Protein AF-A0A6C0IJS5-F1 (afdb_monomer)

Sequence (212 aa):
MEYEFNNTIDNEMFIYDIENECILPKEEIYKTNNNQETKDEARESLIQPKSILYKVKDNDDITMIIIKTIVILFIISFVLPFIIIDLYIGYTDKTCVNIYPDKLKISLSIYLKVNSYILLFILSIYISFIYKKIQLFAYNEIIRTIFGLFIYISRIIMFGWNVLGAIIFWGYIAEKGNCSVVIYNYLYATFIIKLLIIIVLISNTKNNMKDN

pLDDT: mean 76.53, std 19.47, range [33.44, 96.88]

Mean predicted aligned error: 14.18 Å

Secondary structure (DSSP, 8-state):
------------------S--------------------------------------HHHHHHHHHHHHHHHHHHHHHHHHHHHHHHHHHHH--SSTTPPPTT-S--HHHHHHHHHHHHHHHHHHHHHHHHHTTTSTTT-HHHHHHHHHHHHHHHHHHHHHHHHHHHHIIIIITTT--S-HHHHHHHHHHHHHHHHHHHHHHHHHHHHTT--

Radius of gyration: 32.99 Å; Cα contacts (8 Å, |Δi|>4): 85; chains: 1; bounding box: 67×48×99 Å

Foldseek 3Di:
DDDDDDDPDDPPDDDDPPPDPDDDDDDDPDDDDDDDDDDDDDPPPPPPPPPPPVPPPPPVLVVVVVVLVVVLVVVCVVQVVLLVVLQCCLPPDPWQQVDDDPPDPDGNSNLSPVLSVLSVVVSVVVNVVSVVPSPDPVPDPPVVVVVVVVVVVSLVVLLVSLVVSVCNLPVPRVVVPGDDPVVNVVSVVVSVVSNVVSVVVVVVVVVVVVVD

Structure (mmCIF, N/CA/C/O backbone):
data_AF-A0A6C0IJS5-F1
#
_entry.id   AF-A0A6C0IJS5-F1
#
loop_
_atom_site.group_PDB
_atom_site.id
_atom_site.type_symbol
_atom_site.label_atom_id
_atom_site.label_alt_id
_atom_site.label_comp_id
_atom_site.label_asym_id
_atom_site.label_entity_id
_atom_site.label_seq_id
_atom_site.pdbx_PDB_ins_code
_atom_site.Cartn_x
_atom_site.Cartn_y
_atom_site.Cartn_z
_atom_site.occupancy
_atom_site.B_iso_or_equiv
_atom_site.auth_seq_id
_atom_site.auth_comp_id
_atom_site.auth_asym_id
_atom_site.auth_atom_id
_atom_site.pdbx_PDB_model_num
ATOM 1 N N . MET A 1 1 ? 15.529 35.596 33.416 1.00 44.22 1 MET A N 1
ATOM 2 C CA . MET A 1 1 ? 14.082 35.310 33.333 1.00 44.22 1 MET A CA 1
ATOM 3 C C . MET A 1 1 ? 13.889 33.944 33.962 1.00 44.22 1 MET A C 1
ATOM 5 O O . MET A 1 1 ? 13.951 32.935 33.273 1.00 44.22 1 MET A O 1
ATOM 9 N N . GLU A 1 2 ? 13.828 33.934 35.291 1.00 33.44 2 GLU A N 1
ATOM 10 C CA . GLU A 1 2 ? 13.514 32.754 36.097 1.00 33.44 2 GLU A CA 1
ATOM 11 C C . GLU A 1 2 ? 11.997 32.586 36.121 1.00 33.44 2 GLU A C 1
ATOM 13 O O . GLU A 1 2 ? 11.273 33.548 36.368 1.00 33.44 2 GLU A O 1
ATOM 18 N N . TYR A 1 3 ? 11.531 31.378 35.820 1.00 41.09 3 TYR A N 1
ATOM 19 C CA . TYR A 1 3 ? 10.149 30.975 36.036 1.00 41.09 3 TYR A CA 1
ATOM 20 C C . TYR A 1 3 ? 10.112 30.129 37.308 1.00 41.09 3 TYR A C 1
ATOM 22 O O . TYR A 1 3 ? 10.566 28.986 37.307 1.00 41.09 3 TYR A O 1
ATOM 30 N N . GLU A 1 4 ? 9.591 30.707 38.389 1.00 42.69 4 GLU A N 1
ATOM 31 C CA . GLU A 1 4 ? 9.197 29.971 39.589 1.00 42.69 4 GLU A CA 1
ATOM 32 C C . GLU A 1 4 ? 7.937 29.152 39.283 1.00 42.69 4 GLU A C 1
ATOM 34 O O . GLU A 1 4 ? 6.894 29.689 38.904 1.00 42.69 4 GLU A O 1
ATOM 39 N N . PHE A 1 5 ? 8.044 27.833 39.433 1.00 40.09 5 PHE A N 1
ATOM 40 C CA . PHE A 1 5 ? 6.937 26.891 39.310 1.00 40.09 5 PHE A CA 1
ATOM 41 C C . PHE A 1 5 ? 6.504 26.490 40.727 1.00 40.09 5 PHE A C 1
ATOM 43 O O . PHE A 1 5 ? 7.125 25.638 41.360 1.00 40.09 5 PHE A O 1
ATOM 50 N N . ASN A 1 6 ? 5.463 27.145 41.247 1.00 38.50 6 ASN A N 1
ATOM 51 C CA . ASN A 1 6 ? 4.850 26.801 42.530 1.00 38.50 6 ASN A CA 1
ATOM 52 C C . ASN A 1 6 ? 4.000 25.531 42.368 1.00 38.50 6 ASN A C 1
ATOM 54 O O . ASN A 1 6 ? 2.900 25.582 41.822 1.00 38.50 6 ASN A O 1
ATOM 58 N N . ASN A 1 7 ? 4.518 24.400 42.850 1.00 41.66 7 ASN A N 1
ATOM 59 C CA . ASN A 1 7 ? 3.785 23.143 42.991 1.00 41.66 7 ASN A CA 1
ATOM 60 C C . ASN A 1 7 ? 3.293 23.016 44.441 1.00 41.66 7 ASN A C 1
ATOM 62 O O . ASN A 1 7 ? 4.011 22.534 45.316 1.00 41.66 7 ASN A O 1
ATOM 66 N N . THR A 1 8 ? 2.063 23.449 44.700 1.00 42.47 8 THR A N 1
ATOM 67 C CA . THR A 1 8 ? 1.306 23.077 45.899 1.00 42.47 8 THR A CA 1
ATOM 68 C C . THR A 1 8 ? 0.754 21.671 45.683 1.00 42.47 8 THR A C 1
ATOM 70 O O . THR A 1 8 ? -0.231 21.473 44.977 1.00 42.47 8 THR A O 1
ATOM 73 N N . ILE A 1 9 ? 1.449 20.677 46.235 1.00 45.88 9 ILE A N 1
ATOM 74 C CA . ILE A 1 9 ? 0.951 19.307 46.357 1.00 45.88 9 ILE A CA 1
ATOM 75 C C . ILE A 1 9 ? 0.220 19.242 47.697 1.00 45.88 9 ILE A C 1
ATOM 77 O O . ILE A 1 9 ? 0.851 19.137 48.750 1.00 45.88 9 ILE A O 1
ATOM 81 N N . ASP A 1 10 ? -1.106 19.343 47.647 1.00 46.66 10 ASP A N 1
ATOM 82 C CA . ASP A 1 10 ? -1.965 18.997 48.772 1.00 46.66 10 ASP A CA 1
ATOM 83 C C . ASP A 1 10 ? -1.880 17.481 48.983 1.00 46.66 10 ASP A C 1
ATOM 85 O O . ASP A 1 10 ? -2.407 16.675 48.215 1.00 46.66 10 ASP A O 1
ATOM 89 N N . ASN A 1 11 ? -1.142 17.095 50.021 1.00 43.75 11 ASN A N 1
ATOM 90 C CA . ASN A 1 11 ? -1.105 15.734 50.531 1.00 43.75 11 ASN A CA 1
ATOM 91 C C . ASN A 1 11 ? -2.444 15.431 51.219 1.00 43.75 11 ASN A C 1
ATOM 93 O O . ASN A 1 11 ? -2.580 15.618 52.430 1.00 43.75 11 ASN A O 1
ATOM 97 N N . GLU A 1 12 ? -3.426 14.933 50.467 1.00 47.69 12 GLU A N 1
ATOM 98 C CA . GLU A 1 12 ? -4.551 14.208 51.059 1.00 47.69 12 GLU A CA 1
ATOM 99 C C . GLU A 1 12 ? -4.036 12.885 51.641 1.00 47.69 12 GLU A C 1
ATOM 101 O O . GLU A 1 12 ? -3.797 11.884 50.964 1.00 47.69 12 GLU A O 1
ATOM 106 N N . MET A 1 13 ? -3.799 12.934 52.948 1.00 48.44 13 MET A N 1
ATOM 107 C CA . MET A 1 13 ? -3.428 11.821 53.804 1.00 48.44 13 MET A CA 1
ATOM 108 C C . MET A 1 13 ? -4.639 10.893 53.971 1.00 48.44 13 MET A C 1
ATOM 110 O O . MET A 1 13 ? -5.495 11.117 54.824 1.00 48.44 13 MET A O 1
ATOM 114 N N . PHE A 1 14 ? -4.720 9.841 53.156 1.00 41.94 14 PHE A N 1
ATOM 115 C CA . PHE A 1 14 ? -5.668 8.750 53.379 1.00 41.94 14 PHE A CA 1
ATOM 116 C C . PHE A 1 14 ? -5.202 7.902 54.568 1.00 41.94 14 PHE A C 1
ATOM 118 O O . PHE A 1 14 ? -4.223 7.160 54.478 1.00 41.94 14 PHE A O 1
ATOM 125 N N . ILE A 1 15 ? -5.908 8.024 55.692 1.00 40.75 15 ILE A N 1
ATOM 126 C CA . ILE A 1 15 ? -5.810 7.095 56.820 1.00 40.75 15 ILE A CA 1
ATOM 127 C C . ILE A 1 15 ? -6.572 5.828 56.420 1.00 40.75 15 ILE A C 1
ATOM 129 O O . ILE A 1 15 ? -7.787 5.862 56.239 1.00 40.75 15 ILE A O 1
ATOM 133 N N . TYR A 1 16 ? -5.849 4.721 56.251 1.00 42.56 16 TYR A N 1
ATOM 134 C CA . TYR A 1 16 ? -6.438 3.394 56.096 1.00 42.56 16 TYR A CA 1
ATOM 135 C C . TYR A 1 16 ? -6.626 2.771 57.482 1.00 42.56 16 TYR A C 1
ATOM 137 O O . TYR A 1 16 ? -5.653 2.345 58.103 1.00 42.56 16 TYR A O 1
ATOM 145 N N . ASP A 1 17 ? -7.872 2.708 57.954 1.00 44.09 17 ASP A N 1
ATOM 146 C CA . ASP A 1 17 ? -8.261 1.822 59.054 1.00 44.09 17 ASP A CA 1
ATOM 147 C C . ASP A 1 17 ? -8.386 0.395 58.499 1.00 44.09 17 ASP A C 1
ATOM 149 O O . ASP A 1 17 ? -9.277 0.094 57.706 1.00 44.09 17 ASP A O 1
ATOM 153 N N . ILE A 1 18 ? -7.453 -0.481 58.882 1.00 51.91 18 ILE A N 1
ATOM 154 C CA . ILE A 1 18 ? -7.319 -1.854 58.357 1.00 51.91 18 ILE A CA 1
ATOM 155 C C . ILE A 1 18 ? -8.243 -2.860 59.072 1.00 51.91 18 ILE A C 1
ATOM 157 O O . ILE A 1 18 ? -8.321 -4.013 58.663 1.00 51.91 18 ILE A O 1
ATOM 161 N N . GLU A 1 19 ? -8.998 -2.461 60.098 1.00 46.09 19 GLU A N 1
ATOM 162 C CA . GLU A 1 19 ? -9.661 -3.442 60.973 1.00 46.09 19 GLU A CA 1
ATOM 163 C C . GLU A 1 19 ? -11.186 -3.544 60.900 1.00 46.09 19 GLU A C 1
ATOM 165 O O . GLU A 1 19 ? -11.729 -4.415 61.567 1.00 46.09 19 GLU A O 1
ATOM 170 N N . ASN A 1 20 ? -11.899 -2.772 60.072 1.00 47.56 20 ASN A N 1
ATOM 171 C CA . ASN A 1 20 ? -13.341 -2.989 59.884 1.00 47.56 20 ASN A CA 1
ATOM 172 C C . ASN A 1 20 ? -13.816 -2.589 58.477 1.00 47.56 20 ASN A C 1
ATOM 174 O O . ASN A 1 20 ? -13.968 -1.408 58.171 1.00 47.56 20 ASN A O 1
ATOM 178 N N . GLU A 1 21 ? -14.118 -3.580 57.632 1.00 47.81 21 GLU A N 1
ATOM 179 C CA . GLU A 1 21 ? -14.748 -3.407 56.313 1.00 47.81 21 GLU A CA 1
ATOM 180 C C . GLU A 1 21 ? -16.224 -2.974 56.424 1.00 47.81 21 GLU A C 1
ATOM 182 O O . GLU A 1 21 ? -17.137 -3.695 56.030 1.00 47.81 21 GLU A O 1
ATOM 187 N N . CYS A 1 22 ? -16.492 -1.782 56.955 1.00 42.88 22 CYS A N 1
ATOM 188 C CA . CYS A 1 22 ? -17.799 -1.137 56.838 1.00 42.88 22 CYS A CA 1
ATOM 189 C C . CYS A 1 22 ? -17.633 0.383 56.752 1.00 42.88 22 CYS A C 1
ATOM 191 O O . CYS A 1 22 ? -17.499 1.075 57.759 1.00 42.88 22 CYS A O 1
ATOM 193 N N . ILE A 1 23 ? -17.692 0.911 55.528 1.00 47.41 23 ILE A N 1
ATOM 194 C CA . ILE A 1 23 ? -17.823 2.349 55.278 1.00 47.41 23 ILE A CA 1
ATOM 195 C C . ILE A 1 23 ? -19.286 2.726 55.540 1.00 47.41 23 ILE A C 1
ATOM 197 O O . ILE A 1 23 ? -20.164 2.460 54.718 1.00 47.41 23 ILE A O 1
ATOM 201 N N . LEU A 1 24 ? -19.554 3.328 56.698 1.00 47.97 24 LEU A N 1
ATOM 202 C CA . LEU A 1 24 ? -20.833 3.974 56.997 1.00 47.97 24 LEU A CA 1
ATOM 203 C C . LEU A 1 24 ? -20.773 5.462 56.603 1.00 47.97 24 LEU A C 1
ATOM 205 O O . LEU A 1 24 ? -19.796 6.133 56.947 1.00 47.97 24 LEU A O 1
ATOM 209 N N . PRO A 1 25 ? -21.796 6.007 55.914 1.00 48.06 25 PRO A N 1
ATOM 210 C CA . PRO A 1 25 ? -21.875 7.435 55.629 1.00 48.06 25 PRO A CA 1
ATOM 211 C C . PRO A 1 25 ? -22.033 8.228 56.927 1.00 48.06 25 PRO A C 1
ATOM 213 O O . PRO A 1 25 ? -22.822 7.871 57.802 1.00 48.06 25 PRO A O 1
ATOM 216 N N . LYS A 1 26 ? -21.273 9.316 57.037 1.00 51.69 26 LYS A N 1
ATOM 217 C CA . LYS A 1 26 ? -21.215 10.186 58.210 1.00 51.69 26 LYS A CA 1
ATOM 218 C C . LYS A 1 26 ? -22.106 11.415 58.012 1.00 51.69 26 LYS A C 1
ATOM 220 O O . LYS A 1 26 ? -21.597 12.510 57.837 1.00 51.69 26 LYS A O 1
ATOM 225 N N . GLU A 1 27 ? -23.418 11.225 58.058 1.00 56.69 27 GLU A N 1
ATOM 226 C CA . GLU A 1 27 ? -24.448 12.276 58.150 1.00 56.69 27 GLU A CA 1
ATOM 227 C C . GLU A 1 27 ? -25.615 11.637 58.936 1.00 56.69 27 GLU A C 1
ATOM 229 O O . GLU A 1 27 ? -25.992 10.514 58.629 1.00 56.69 27 GLU A O 1
ATOM 234 N N . GLU A 1 28 ? -26.204 12.147 60.017 1.00 48.19 28 GLU A N 1
ATOM 235 C CA . GLU A 1 28 ? -26.285 13.472 60.620 1.00 48.19 28 GLU A CA 1
ATOM 236 C C . GLU A 1 28 ? -26.364 13.288 62.152 1.00 48.19 28 GLU A C 1
ATOM 238 O O . GLU A 1 28 ? -27.205 12.542 62.656 1.00 48.19 28 GLU A O 1
ATOM 243 N N . ILE A 1 29 ? -25.525 13.982 62.926 1.00 44.62 29 ILE A N 1
ATOM 244 C CA . ILE A 1 29 ? -25.758 14.160 64.368 1.00 44.62 29 ILE A CA 1
ATOM 245 C C . ILE A 1 29 ? -26.464 15.504 64.533 1.00 44.62 29 ILE A C 1
ATOM 247 O O . ILE A 1 29 ? -25.825 16.528 64.771 1.00 44.62 29 ILE A O 1
ATOM 251 N N . TYR A 1 30 ? -27.792 15.500 64.415 1.00 45.66 30 TYR A N 1
ATOM 252 C CA . TYR A 1 30 ? -28.622 16.562 64.974 1.00 45.66 30 TYR A CA 1
ATOM 253 C C . TYR A 1 30 ? -29.269 16.079 66.269 1.00 45.66 30 TYR A C 1
ATOM 255 O O . TYR A 1 30 ? -30.050 15.133 66.313 1.00 45.66 30 TYR A O 1
ATOM 263 N N . LYS A 1 31 ? -28.902 16.774 67.349 1.00 50.44 31 LYS A N 1
ATOM 264 C CA . LYS A 1 31 ? -29.573 16.769 68.649 1.00 50.44 31 LYS A CA 1
ATOM 265 C C . LYS A 1 31 ? -31.083 16.927 68.465 1.00 50.44 31 LYS A C 1
ATOM 267 O O . LYS A 1 31 ? -31.491 17.934 67.898 1.00 50.44 31 LYS A O 1
ATOM 272 N N . THR A 1 32 ? -31.904 16.085 69.090 1.00 40.19 32 THR A N 1
ATOM 273 C CA . THR A 1 32 ? -33.139 16.548 69.749 1.00 40.19 32 THR A CA 1
ATOM 274 C C . THR A 1 32 ? -33.529 15.581 70.867 1.00 40.19 32 THR A C 1
ATOM 276 O O . THR A 1 32 ? -33.667 14.382 70.653 1.00 40.19 32 THR A O 1
ATOM 279 N N . ASN A 1 33 ? -33.659 16.130 72.073 1.00 48.69 33 ASN A N 1
ATOM 280 C CA . ASN A 1 33 ? -34.137 15.460 73.276 1.00 48.69 33 ASN A CA 1
ATOM 281 C C . ASN A 1 33 ? -35.675 15.462 73.343 1.00 48.69 33 ASN A C 1
ATOM 283 O O . ASN A 1 33 ? -36.299 16.461 72.996 1.00 48.69 33 ASN A O 1
ATOM 287 N N . ASN A 1 34 ? -36.185 14.407 73.988 1.00 50.62 34 ASN A N 1
ATOM 288 C CA . ASN A 1 34 ? -37.407 14.289 74.798 1.00 50.62 34 ASN A CA 1
ATOM 289 C C . ASN A 1 34 ? -38.765 13.988 74.135 1.00 50.62 34 ASN A C 1
ATOM 291 O O . ASN A 1 34 ? -39.343 14.827 73.455 1.00 50.62 34 ASN A O 1
ATOM 295 N N . ASN A 1 35 ? -39.303 12.843 74.596 1.00 48.97 35 ASN A N 1
ATOM 296 C CA . ASN A 1 35 ? -40.706 12.411 74.715 1.00 48.97 35 ASN A CA 1
ATOM 297 C C . ASN A 1 35 ? -41.418 12.146 73.370 1.00 48.97 35 ASN A C 1
ATOM 299 O O . ASN A 1 35 ? -41.390 12.965 72.470 1.00 48.97 35 ASN A O 1
ATOM 303 N N . GLN A 1 36 ? -42.089 11.017 73.132 1.00 41.22 36 GLN A N 1
ATOM 304 C CA . GLN A 1 36 ? -43.116 10.393 73.964 1.00 41.22 36 GLN A CA 1
ATOM 305 C C . GLN A 1 36 ? -43.485 9.016 73.367 1.00 41.22 36 GLN A C 1
ATOM 307 O O . GLN A 1 36 ? -43.432 8.830 72.152 1.00 41.22 36 GLN A O 1
ATOM 312 N N . GLU A 1 37 ? -43.864 8.066 74.225 1.00 54.34 37 GLU A N 1
ATOM 313 C CA . GLU A 1 37 ? -44.435 6.760 73.865 1.00 54.34 37 GLU A CA 1
ATOM 314 C C . GLU A 1 37 ? -45.639 6.888 72.919 1.00 54.34 37 GLU A C 1
ATOM 316 O O . GLU A 1 37 ? -46.527 7.700 73.176 1.00 54.34 37 GLU A O 1
ATOM 321 N N . THR A 1 38 ? -45.746 6.025 71.900 1.00 44.62 38 THR A N 1
ATOM 322 C CA . THR A 1 38 ? -46.835 5.026 71.788 1.00 44.62 38 THR A CA 1
ATOM 323 C C . THR A 1 38 ? -46.760 4.184 70.505 1.00 44.62 38 THR A C 1
ATOM 325 O O . THR A 1 38 ? -46.585 4.705 69.412 1.00 44.62 38 THR A O 1
ATOM 328 N N . LYS A 1 39 ? -47.038 2.887 70.706 1.00 44.06 39 LYS A N 1
ATOM 329 C CA . LYS A 1 39 ? -47.737 1.934 69.823 1.00 44.06 39 LYS A CA 1
ATOM 330 C C . LYS A 1 39 ? -47.036 1.433 68.558 1.00 44.06 39 LYS A C 1
ATOM 332 O O . LYS A 1 39 ? -47.054 2.053 67.503 1.00 44.06 39 LYS A O 1
ATOM 337 N N . ASP A 1 40 ? -46.525 0.213 68.718 1.00 55.47 40 ASP A N 1
ATOM 338 C CA . ASP A 1 40 ? -46.772 -0.959 67.872 1.00 55.47 40 ASP A CA 1
ATOM 339 C C . ASP A 1 40 ? -47.664 -0.719 66.648 1.00 55.47 40 ASP A C 1
ATOM 341 O O . ASP A 1 40 ? -48.889 -0.814 66.714 1.00 55.47 40 ASP A O 1
ATOM 345 N N . GLU A 1 41 ? -47.021 -0.519 65.504 1.00 52.69 41 GLU A N 1
ATOM 346 C CA . GLU A 1 41 ? -47.571 -0.924 64.220 1.00 52.69 41 GLU A CA 1
ATOM 347 C C . GLU A 1 41 ? -46.431 -1.454 63.348 1.00 52.69 41 GLU A C 1
ATOM 349 O O . GLU A 1 41 ? -45.380 -0.832 63.178 1.00 52.69 41 GLU A O 1
ATOM 354 N N . ALA A 1 42 ? -46.639 -2.685 62.892 1.00 55.38 42 ALA A N 1
ATOM 355 C CA . ALA A 1 42 ? -45.734 -3.550 62.162 1.00 55.38 42 ALA A CA 1
ATOM 356 C C . ALA A 1 42 ? -44.892 -2.822 61.097 1.00 55.38 42 ALA A C 1
ATOM 358 O O . ALA A 1 42 ? -45.323 -2.597 59.966 1.00 55.38 42 ALA A O 1
ATOM 359 N N . ARG A 1 43 ? -43.626 -2.550 61.432 1.00 49.31 43 ARG A N 1
ATOM 360 C CA . ARG A 1 43 ? -42.563 -2.357 60.442 1.00 49.31 43 ARG A CA 1
ATOM 361 C C . ARG A 1 43 ? -42.194 -3.715 59.857 1.00 49.31 43 ARG A C 1
ATOM 363 O O . ARG A 1 43 ? -41.182 -4.312 60.212 1.00 49.31 43 ARG A O 1
ATOM 370 N N . GLU A 1 44 ? -42.998 -4.174 58.911 1.00 54.59 44 GLU A N 1
ATOM 371 C CA . GLU A 1 44 ? -42.555 -5.132 57.903 1.00 54.59 44 GLU A CA 1
ATOM 372 C C . GLU A 1 44 ? -41.675 -4.366 56.902 1.00 54.59 44 GLU A C 1
ATOM 374 O O . GLU A 1 44 ? -42.052 -4.039 55.778 1.00 54.59 44 GLU A O 1
ATOM 379 N N . SER A 1 45 ? -40.487 -3.967 57.368 1.00 53.25 45 SER A N 1
ATOM 380 C CA . SER A 1 45 ? -39.440 -3.441 56.506 1.00 53.25 45 SER A CA 1
ATOM 381 C C . SER A 1 45 ? -38.962 -4.597 55.641 1.00 53.25 45 SER A C 1
ATOM 383 O O . SER A 1 45 ? -38.132 -5.400 56.064 1.00 53.25 45 SER A O 1
ATOM 385 N N . LEU A 1 46 ? -39.532 -4.686 54.442 1.00 52.44 46 LEU A N 1
ATOM 386 C CA . LEU A 1 46 ? -39.022 -5.452 53.317 1.00 52.44 46 LEU A CA 1
ATOM 387 C C . LEU A 1 46 ? -37.548 -5.078 53.115 1.00 52.44 46 LEU A C 1
ATOM 389 O O . LEU A 1 46 ? -37.206 -4.106 52.440 1.00 52.44 46 LEU A O 1
ATOM 393 N N . ILE A 1 47 ? -36.668 -5.858 53.739 1.00 56.44 47 ILE A N 1
ATOM 394 C CA . ILE A 1 47 ? -35.252 -5.919 53.412 1.00 56.44 47 ILE A CA 1
ATOM 395 C C . ILE A 1 47 ? -35.215 -6.529 52.013 1.00 56.44 47 ILE A C 1
ATOM 397 O O . ILE A 1 47 ? -35.133 -7.743 51.850 1.00 56.44 47 ILE A O 1
ATOM 401 N N . GLN A 1 48 ? -35.360 -5.694 50.984 1.00 56.16 48 GLN A N 1
ATOM 402 C CA . GLN A 1 48 ? -34.993 -6.108 49.642 1.00 56.16 48 GLN A CA 1
ATOM 403 C C . GLN A 1 48 ? -33.484 -6.356 49.674 1.00 56.16 48 GLN A C 1
ATOM 405 O O . GLN A 1 48 ? -32.727 -5.416 49.947 1.00 56.16 48 GLN A O 1
ATOM 410 N N . PRO A 1 49 ? -33.016 -7.590 49.428 1.00 54.50 49 PRO A N 1
ATOM 411 C CA . PRO A 1 49 ? -31.599 -7.813 49.251 1.00 54.50 49 PRO A CA 1
ATOM 412 C C . PRO A 1 49 ? -31.187 -6.989 48.031 1.00 54.50 49 PRO A C 1
ATOM 414 O O . PRO A 1 49 ? -31.593 -7.285 46.907 1.00 54.50 49 PRO A O 1
ATOM 417 N N . LYS A 1 50 ? -30.407 -5.923 48.253 1.00 54.53 50 LYS A N 1
ATOM 418 C CA . LYS A 1 50 ? -29.622 -5.279 47.198 1.00 54.53 50 LYS A CA 1
ATOM 419 C C . LYS A 1 50 ? -28.740 -6.384 46.637 1.00 54.53 50 LYS A C 1
ATOM 421 O O . LYS A 1 50 ? -27.708 -6.710 47.215 1.00 54.53 50 LYS A O 1
ATOM 426 N N . SER A 1 51 ? -29.201 -7.021 45.565 1.00 55.25 51 SER A N 1
ATOM 427 C CA . SER A 1 51 ? -28.439 -8.033 44.861 1.00 55.25 51 SER A CA 1
ATOM 428 C C . SER A 1 51 ? -27.135 -7.372 44.442 1.00 55.25 51 SER A C 1
ATOM 430 O O . SER A 1 51 ? -27.130 -6.485 43.584 1.00 55.25 51 SER A O 1
ATOM 432 N N . ILE A 1 52 ? -26.045 -7.776 45.086 1.00 60.03 52 ILE A N 1
ATOM 433 C CA . ILE A 1 52 ? -24.675 -7.492 44.677 1.00 60.03 52 ILE A CA 1
ATOM 434 C C . ILE A 1 52 ? -24.479 -8.295 43.391 1.00 60.03 52 ILE A C 1
ATOM 436 O O . ILE A 1 52 ? -23.902 -9.378 43.377 1.00 60.03 52 ILE A O 1
ATOM 440 N N . LEU A 1 53 ? -25.078 -7.818 42.301 1.00 53.97 53 LEU A N 1
ATOM 441 C CA . LEU A 1 53 ? -24.817 -8.335 40.976 1.00 53.97 53 LEU A CA 1
ATOM 442 C C . LEU A 1 53 ? -23.419 -7.835 40.633 1.00 53.97 53 LEU A C 1
ATOM 444 O O . LEU A 1 53 ? -23.245 -6.719 40.142 1.00 53.97 53 LEU A O 1
ATOM 448 N N . TYR A 1 54 ? -22.422 -8.643 40.987 1.00 54.38 54 TYR A N 1
ATOM 449 C CA . TYR A 1 54 ? -21.046 -8.472 40.555 1.00 54.38 54 TYR A CA 1
ATOM 450 C C . TYR A 1 54 ? -21.084 -8.459 39.024 1.00 54.38 54 TYR A C 1
ATOM 452 O O . TYR A 1 54 ? -21.267 -9.491 38.378 1.00 54.38 54 TYR A O 1
ATOM 460 N N . LYS A 1 55 ? -21.063 -7.260 38.432 1.00 58.69 55 LYS A N 1
ATOM 461 C CA . LYS A 1 55 ? -21.077 -7.088 36.982 1.00 58.69 55 LYS A CA 1
ATOM 462 C C . LYS A 1 55 ? -19.781 -7.704 36.470 1.00 58.69 55 LYS A C 1
ATOM 464 O O . LYS A 1 55 ? -18.717 -7.120 36.639 1.00 58.69 55 LYS A O 1
ATOM 469 N N . VAL A 1 56 ? -19.888 -8.878 35.857 1.00 58.69 56 VAL A N 1
ATOM 470 C CA . VAL A 1 56 ? -18.839 -9.512 35.055 1.00 58.69 56 VAL A CA 1
ATOM 471 C C . VAL A 1 56 ? -18.557 -8.584 33.868 1.00 58.69 56 VAL A C 1
ATOM 473 O O . VAL A 1 56 ? -19.150 -8.734 32.808 1.00 58.69 56 VAL A O 1
ATOM 476 N N . LYS A 1 57 ? -17.755 -7.536 34.082 1.00 61.69 57 LYS A N 1
ATOM 477 C CA . LYS A 1 57 ? -17.419 -6.519 33.073 1.00 61.69 57 LYS A CA 1
ATOM 478 C C . LYS A 1 57 ? -16.009 -6.716 32.500 1.00 61.69 57 LYS A C 1
ATOM 480 O O . LYS A 1 57 ? -15.732 -6.232 31.413 1.00 61.69 57 LYS A O 1
ATOM 485 N N . ASP A 1 58 ? -15.158 -7.494 33.169 1.00 64.69 58 ASP A N 1
ATOM 486 C CA . ASP A 1 58 ? -13.742 -7.616 32.796 1.00 64.69 58 ASP A CA 1
ATOM 487 C C . ASP A 1 58 ? -13.470 -8.548 31.600 1.00 64.69 58 ASP A C 1
ATOM 489 O O . ASP A 1 58 ? -12.487 -8.361 30.882 1.00 64.69 58 ASP A O 1
ATOM 493 N N . ASN A 1 59 ? -14.339 -9.527 31.321 1.00 73.06 59 ASN A N 1
ATOM 494 C CA . ASN A 1 59 ? -14.090 -10.480 30.227 1.00 73.06 59 ASN A CA 1
ATOM 495 C C . ASN A 1 59 ? -14.321 -9.885 28.823 1.00 73.06 59 ASN A C 1
ATOM 497 O O . ASN A 1 59 ? -13.665 -10.303 27.860 1.00 73.06 59 ASN A O 1
ATOM 501 N N . ASP A 1 60 ? -15.207 -8.897 28.690 1.00 77.88 60 ASP A N 1
ATOM 502 C CA . ASP A 1 60 ? -15.564 -8.309 27.390 1.00 77.88 60 ASP A CA 1
ATOM 503 C C . ASP A 1 60 ? -14.471 -7.359 26.864 1.00 77.88 60 ASP A C 1
ATOM 505 O O . ASP A 1 60 ? -14.177 -7.321 25.665 1.00 77.88 60 ASP A O 1
ATOM 509 N N . ASP A 1 61 ? -13.793 -6.639 27.760 1.00 80.00 61 ASP A N 1
ATOM 510 C CA . ASP A 1 61 ? -12.725 -5.708 27.385 1.00 80.00 61 ASP A CA 1
ATOM 511 C C . ASP A 1 61 ? -11.464 -6.457 26.915 1.00 80.00 61 ASP A C 1
ATOM 513 O O . ASP A 1 61 ? -10.858 -6.104 25.895 1.00 80.00 61 ASP A O 1
ATOM 517 N N . ILE A 1 62 ? -11.102 -7.549 27.599 1.00 83.12 62 ILE A N 1
ATOM 518 C CA . ILE A 1 62 ? -9.948 -8.389 27.240 1.00 83.12 62 ILE A CA 1
ATOM 519 C C . ILE A 1 62 ? -10.170 -9.060 25.879 1.00 83.12 62 ILE A C 1
ATOM 521 O O . ILE A 1 62 ? -9.292 -9.019 25.010 1.00 83.12 62 ILE A O 1
ATOM 525 N N . THR A 1 63 ? -11.350 -9.641 25.652 1.00 86.44 63 THR A N 1
ATOM 526 C CA . THR A 1 63 ? -11.679 -10.286 24.371 1.00 86.44 63 THR A CA 1
ATOM 527 C C . THR A 1 63 ? -11.660 -9.290 23.208 1.00 86.44 63 THR A C 1
ATOM 529 O O . THR A 1 63 ? -11.109 -9.604 22.148 1.00 86.44 63 THR A O 1
ATOM 532 N N . MET A 1 64 ? -12.141 -8.055 23.401 1.00 83.56 64 MET A N 1
ATOM 533 C CA . MET A 1 64 ? -12.062 -7.008 22.374 1.00 83.56 64 MET A CA 1
ATOM 534 C C . MET A 1 64 ? -10.609 -6.640 22.020 1.00 83.56 64 MET A C 1
ATOM 536 O O . MET A 1 64 ? -10.292 -6.439 20.842 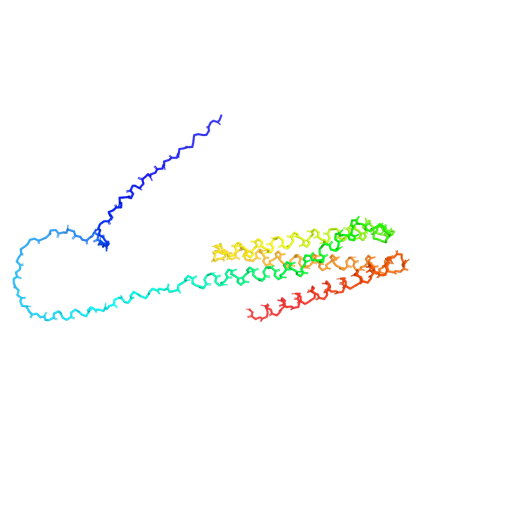1.00 83.56 64 MET A O 1
ATOM 540 N N . ILE A 1 65 ? -9.718 -6.539 23.010 1.00 85.12 65 ILE A N 1
ATOM 541 C CA . ILE A 1 65 ? -8.294 -6.241 22.787 1.00 85.12 65 ILE A CA 1
ATOM 542 C C . ILE A 1 65 ? -7.620 -7.368 21.994 1.00 85.12 65 ILE A C 1
ATOM 544 O O . ILE A 1 65 ? -6.887 -7.095 21.037 1.00 85.12 65 ILE A O 1
ATOM 548 N N . ILE A 1 66 ? -7.904 -8.628 22.336 1.00 89.81 66 ILE A N 1
ATOM 549 C CA . ILE A 1 66 ? -7.363 -9.799 21.631 1.00 89.81 66 ILE A CA 1
ATOM 550 C C . ILE A 1 66 ? -7.804 -9.795 20.164 1.00 89.81 66 ILE A C 1
ATOM 552 O O . ILE A 1 66 ? -6.960 -9.887 19.272 1.00 89.81 66 ILE A O 1
ATOM 556 N N . ILE A 1 67 ? -9.100 -9.605 19.891 1.00 88.38 67 ILE A N 1
ATOM 557 C CA . ILE A 1 67 ? -9.631 -9.572 18.519 1.00 88.38 67 ILE A CA 1
ATOM 558 C C . ILE A 1 67 ? -8.958 -8.464 17.701 1.00 88.38 67 ILE A C 1
ATOM 560 O O . ILE A 1 67 ? -8.500 -8.712 16.585 1.00 88.38 67 ILE A O 1
ATOM 564 N N . LYS A 1 68 ? -8.834 -7.249 18.252 1.00 85.38 68 LYS A N 1
ATOM 565 C CA . LYS A 1 68 ? -8.150 -6.131 17.575 1.00 85.38 68 LYS A CA 1
ATOM 566 C C . LYS A 1 68 ? -6.698 -6.469 17.244 1.00 85.38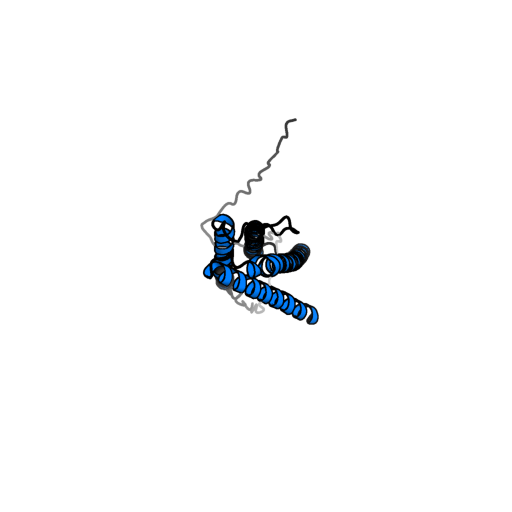 68 LYS A C 1
ATOM 568 O O . LYS A 1 68 ? -6.238 -6.167 16.146 1.00 85.38 68 LYS A O 1
ATOM 573 N N . THR A 1 69 ? -5.998 -7.112 18.174 1.00 89.25 69 THR A N 1
ATOM 574 C CA . THR A 1 69 ? -4.598 -7.515 17.998 1.00 89.25 69 THR A CA 1
ATOM 575 C C . THR A 1 69 ? -4.457 -8.534 16.869 1.00 89.25 69 THR A C 1
ATOM 577 O O . THR A 1 69 ? -3.609 -8.364 15.995 1.00 89.25 69 THR A O 1
ATOM 580 N N . ILE A 1 70 ? -5.336 -9.540 16.825 1.00 92.94 70 ILE A N 1
ATOM 581 C CA . ILE A 1 70 ? -5.372 -10.545 15.752 1.00 92.94 70 ILE A CA 1
ATOM 582 C C . ILE A 1 70 ? -5.634 -9.881 14.395 1.00 92.94 70 ILE A C 1
ATOM 584 O O . ILE A 1 70 ? -4.939 -10.176 13.424 1.00 92.94 70 ILE A O 1
ATOM 588 N N . VAL A 1 71 ? -6.584 -8.942 14.324 1.00 89.94 71 VAL A N 1
ATOM 589 C CA . VAL A 1 71 ? -6.889 -8.204 13.087 1.00 89.94 71 VAL A CA 1
ATOM 590 C C . VAL A 1 71 ? -5.683 -7.389 12.611 1.00 89.94 71 VAL A C 1
ATOM 592 O O . VAL A 1 71 ? -5.359 -7.421 11.425 1.00 89.94 71 VAL A O 1
ATOM 595 N N . ILE A 1 72 ? -4.987 -6.685 13.510 1.00 90.12 72 ILE A N 1
ATOM 596 C CA . ILE A 1 72 ? -3.768 -5.937 13.160 1.00 90.12 72 ILE A CA 1
ATOM 597 C C . ILE A 1 72 ? -2.689 -6.885 12.631 1.00 90.12 72 ILE A C 1
ATOM 599 O O . ILE A 1 72 ? -2.097 -6.613 11.587 1.00 90.12 72 ILE A O 1
ATOM 603 N N . LEU A 1 73 ? -2.446 -7.996 13.327 1.00 92.81 73 LEU A N 1
ATOM 604 C CA . LEU A 1 73 ? -1.416 -8.964 12.957 1.00 92.81 73 LEU A CA 1
ATOM 605 C C . LEU A 1 73 ? -1.699 -9.576 11.582 1.00 92.81 73 LEU A C 1
ATOM 607 O O . LEU A 1 73 ? -0.792 -9.683 10.757 1.00 92.81 73 LEU A O 1
ATOM 611 N N . PHE A 1 74 ? -2.965 -9.881 11.299 1.00 92.75 74 P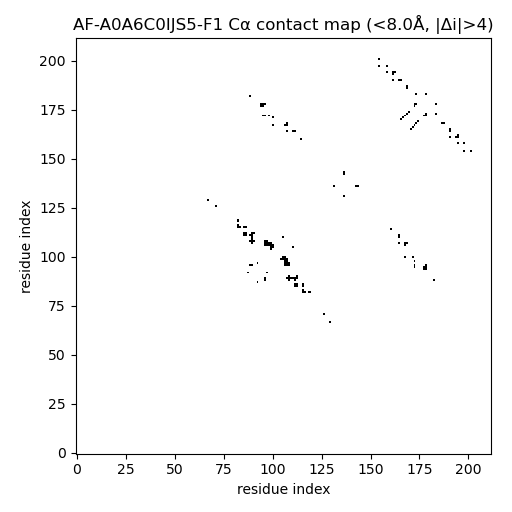HE A N 1
ATOM 612 C CA . PHE A 1 74 ? -3.406 -10.334 9.985 1.00 92.75 74 PHE A CA 1
ATOM 613 C C . PHE A 1 74 ? -3.123 -9.284 8.900 1.00 92.75 74 PHE A C 1
ATOM 615 O O . PHE A 1 74 ? -2.502 -9.598 7.888 1.00 92.75 74 PHE A O 1
ATOM 622 N N . ILE A 1 75 ? -3.488 -8.016 9.123 1.00 89.88 75 ILE A N 1
ATOM 623 C CA . ILE A 1 75 ? -3.230 -6.932 8.159 1.00 89.88 75 ILE A CA 1
ATOM 624 C C . ILE A 1 75 ? -1.727 -6.772 7.895 1.00 89.88 75 ILE A C 1
ATOM 626 O O . ILE A 1 75 ? -1.314 -6.693 6.737 1.00 89.88 75 ILE A O 1
ATOM 630 N N . ILE A 1 76 ? -0.899 -6.765 8.943 1.00 92.25 76 ILE A N 1
ATOM 631 C CA . ILE A 1 76 ? 0.560 -6.666 8.809 1.00 92.25 76 ILE A CA 1
ATOM 632 C C . ILE A 1 76 ? 1.101 -7.856 8.011 1.00 92.25 76 ILE A C 1
ATOM 634 O O . ILE A 1 76 ? 1.864 -7.650 7.070 1.00 92.25 76 ILE A O 1
ATOM 638 N N . SER A 1 77 ? 0.669 -9.080 8.326 1.00 94.50 77 SER A N 1
ATOM 639 C CA . SER A 1 77 ? 1.124 -10.294 7.640 1.00 94.50 77 SER A CA 1
ATOM 640 C C . SER A 1 77 ? 0.831 -10.279 6.140 1.00 94.50 77 SER A C 1
ATOM 642 O O . SER A 1 77 ? 1.604 -10.845 5.371 1.00 94.50 77 SER A O 1
ATOM 644 N N . PHE A 1 78 ? -0.258 -9.639 5.711 1.00 90.62 78 PHE A N 1
ATOM 645 C CA . PHE A 1 78 ? -0.605 -9.530 4.294 1.00 90.62 78 PHE A CA 1
ATOM 646 C C . PHE A 1 78 ? 0.089 -8.362 3.592 1.00 90.62 78 PHE A C 1
ATOM 648 O O . PHE A 1 78 ? 0.486 -8.503 2.441 1.00 90.62 78 PHE A O 1
ATOM 655 N N . VAL A 1 79 ? 0.242 -7.210 4.251 1.00 92.00 79 VAL A N 1
ATOM 656 C CA . VAL A 1 79 ? 0.748 -5.979 3.613 1.00 92.00 79 VAL A CA 1
ATOM 657 C C . VAL A 1 79 ? 2.277 -5.916 3.600 1.00 92.00 79 VAL A C 1
ATOM 659 O O . VAL A 1 79 ? 2.870 -5.475 2.614 1.00 92.00 79 VAL A O 1
ATOM 662 N N . LEU A 1 80 ? 2.931 -6.367 4.673 1.00 94.00 80 LEU A N 1
ATOM 663 C CA . LEU A 1 80 ? 4.382 -6.262 4.840 1.00 94.00 80 LEU A CA 1
ATOM 664 C C . LEU A 1 80 ? 5.181 -6.975 3.728 1.00 94.00 80 LEU A C 1
ATOM 666 O O . LEU A 1 80 ? 6.142 -6.373 3.244 1.00 94.00 80 LEU A O 1
ATOM 670 N N . PRO A 1 81 ? 4.801 -8.183 3.253 1.00 94.69 81 PRO A N 1
ATOM 671 C CA . PRO A 1 81 ? 5.518 -8.847 2.165 1.00 94.69 81 PRO A CA 1
ATOM 672 C C . PRO A 1 81 ? 5.585 -8.009 0.883 1.00 94.69 81 PRO A C 1
ATOM 674 O O . PRO A 1 81 ? 6.651 -7.908 0.282 1.00 94.69 81 PRO A O 1
ATOM 677 N N . PHE A 1 82 ? 4.494 -7.336 0.500 1.00 93.31 82 PHE A N 1
ATOM 678 C CA . PHE A 1 82 ? 4.489 -6.455 -0.674 1.00 93.31 82 PHE A CA 1
ATOM 679 C C . PHE A 1 82 ? 5.426 -5.258 -0.493 1.00 93.31 82 PHE A C 1
ATOM 681 O O . PHE A 1 82 ? 6.169 -4.919 -1.409 1.00 93.31 82 PHE A O 1
ATOM 688 N N . ILE A 1 83 ? 5.431 -4.641 0.695 1.00 96.12 83 ILE A N 1
ATOM 689 C CA . ILE A 1 83 ? 6.320 -3.509 1.004 1.00 96.12 83 ILE A CA 1
ATOM 690 C C . ILE A 1 83 ? 7.788 -3.940 0.900 1.00 96.12 83 ILE A C 1
ATOM 692 O O . ILE A 1 83 ? 8.593 -3.231 0.292 1.00 96.12 83 ILE A O 1
ATOM 696 N N . ILE A 1 84 ? 8.130 -5.097 1.479 1.00 96.75 84 ILE A N 1
ATOM 697 C CA . ILE A 1 84 ? 9.498 -5.629 1.485 1.00 96.75 84 ILE A CA 1
ATOM 698 C C . ILE A 1 84 ? 9.956 -5.953 0.066 1.00 96.75 84 ILE A C 1
ATOM 700 O O . ILE A 1 84 ? 11.057 -5.555 -0.307 1.00 96.75 84 ILE A O 1
ATOM 704 N N . ILE A 1 85 ? 9.135 -6.640 -0.731 1.00 95.56 85 ILE A N 1
ATOM 705 C CA . ILE A 1 85 ? 9.516 -7.015 -2.097 1.00 95.56 85 ILE A CA 1
ATOM 706 C C . ILE A 1 85 ? 9.648 -5.768 -2.983 1.00 95.56 85 ILE A C 1
ATOM 708 O O . ILE A 1 85 ? 10.634 -5.646 -3.709 1.00 95.56 85 ILE A O 1
ATOM 712 N N . ASP A 1 86 ? 8.731 -4.803 -2.878 1.00 95.19 86 ASP A N 1
ATOM 713 C CA . ASP A 1 86 ? 8.828 -3.532 -3.608 1.00 95.19 86 ASP A CA 1
ATOM 714 C C . ASP A 1 86 ? 10.110 -2.758 -3.240 1.00 95.19 86 ASP A C 1
ATOM 716 O O . ASP A 1 86 ? 10.797 -2.244 -4.127 1.00 95.19 86 ASP A O 1
ATOM 720 N N . LEU A 1 87 ? 10.477 -2.708 -1.949 1.00 96.44 87 LEU A N 1
ATOM 721 C CA . LEU A 1 87 ? 11.741 -2.103 -1.505 1.00 96.44 87 LEU A CA 1
ATOM 722 C C . LEU A 1 87 ? 12.942 -2.877 -2.046 1.00 96.44 87 LEU A C 1
ATOM 724 O O . LEU A 1 87 ? 13.873 -2.265 -2.568 1.00 96.44 87 LEU A O 1
ATOM 728 N N . TYR A 1 88 ? 12.922 -4.205 -1.947 1.00 96.00 88 TYR A N 1
ATOM 729 C CA . TYR A 1 88 ? 14.001 -5.064 -2.420 1.00 96.00 88 TYR A CA 1
ATOM 730 C C . TYR A 1 88 ? 14.261 -4.855 -3.914 1.00 96.00 88 TYR A C 1
ATOM 732 O O . TYR A 1 88 ? 15.396 -4.590 -4.304 1.00 96.00 88 TYR A O 1
ATOM 740 N N . ILE A 1 89 ? 13.215 -4.881 -4.743 1.00 94.38 89 ILE A N 1
ATOM 741 C CA . ILE A 1 89 ? 13.330 -4.630 -6.186 1.00 94.38 89 ILE A CA 1
ATOM 742 C C . ILE A 1 89 ? 13.799 -3.196 -6.438 1.00 94.38 89 ILE A C 1
ATOM 744 O O . ILE A 1 89 ? 14.691 -2.976 -7.254 1.00 94.38 89 ILE A O 1
ATOM 748 N N . GLY A 1 90 ? 13.259 -2.219 -5.706 1.00 94.44 90 GLY A N 1
ATOM 749 C CA . GLY A 1 90 ? 13.663 -0.823 -5.833 1.00 94.44 90 GLY A CA 1
ATOM 750 C C . GLY A 1 90 ? 15.147 -0.585 -5.526 1.00 94.44 90 GLY A C 1
ATOM 751 O O . GLY A 1 90 ? 15.780 0.238 -6.193 1.00 94.44 90 GLY A O 1
ATOM 752 N N . TYR A 1 91 ? 15.719 -1.244 -4.516 1.00 94.44 91 TYR A N 1
ATOM 753 C CA . TYR A 1 91 ? 17.111 -1.032 -4.095 1.00 94.44 91 TYR A CA 1
ATOM 754 C C . TYR A 1 91 ? 18.125 -1.920 -4.816 1.00 94.44 91 TYR A C 1
ATOM 756 O O . TYR A 1 91 ? 19.218 -1.444 -5.130 1.00 94.44 91 TYR A O 1
ATOM 764 N N . THR A 1 92 ? 17.781 -3.180 -5.063 1.00 90.88 92 THR A N 1
ATOM 765 C CA . THR A 1 92 ? 18.741 -4.196 -5.506 1.00 90.88 92 THR A CA 1
ATOM 766 C C . THR A 1 92 ? 18.807 -4.308 -7.023 1.00 90.88 92 THR A C 1
ATOM 768 O O . THR A 1 92 ? 19.901 -4.448 -7.572 1.00 90.88 92 THR A O 1
ATOM 771 N N . ASP A 1 93 ? 17.674 -4.220 -7.724 1.00 82.75 93 ASP A N 1
ATOM 772 C CA . ASP A 1 93 ? 17.667 -4.426 -9.168 1.00 82.75 93 ASP A CA 1
ATOM 773 C C . ASP A 1 93 ? 17.965 -3.120 -9.921 1.00 82.75 93 ASP A C 1
ATOM 775 O O . ASP A 1 93 ? 17.240 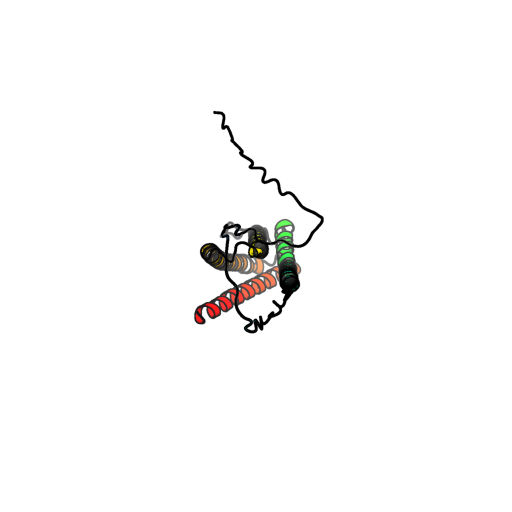-2.125 -9.844 1.00 82.75 93 ASP A O 1
ATOM 779 N N . LYS A 1 94 ? 19.083 -3.125 -10.654 1.00 82.25 94 LYS A N 1
ATOM 780 C CA . LYS A 1 94 ? 19.533 -1.992 -11.472 1.00 82.25 94 LYS A CA 1
ATOM 781 C C . LYS A 1 94 ? 19.288 -2.180 -12.967 1.00 82.25 94 LYS A C 1
ATOM 783 O O . LYS A 1 94 ? 19.585 -1.261 -13.723 1.00 82.25 94 LYS A O 1
ATOM 788 N N . THR A 1 95 ? 18.785 -3.336 -13.389 1.00 79.62 95 THR A N 1
ATOM 789 C CA . THR A 1 95 ? 18.712 -3.736 -14.798 1.00 79.62 95 THR A CA 1
ATOM 790 C C . THR A 1 95 ? 17.574 -3.028 -15.521 1.00 79.62 95 THR A C 1
ATOM 792 O O . THR A 1 95 ? 17.823 -2.219 -16.412 1.00 79.62 95 THR A O 1
ATOM 795 N N . CYS A 1 96 ? 16.327 -3.260 -15.106 1.00 86.06 96 CYS A N 1
ATOM 796 C CA . CYS A 1 96 ? 15.158 -2.707 -15.789 1.00 86.06 96 CYS A CA 1
ATOM 797 C C . CYS A 1 96 ? 14.457 -1.586 -15.015 1.00 86.06 96 CYS A C 1
ATOM 799 O O . CYS A 1 96 ? 13.861 -0.686 -15.603 1.00 86.06 96 CYS A O 1
ATOM 801 N N . VAL A 1 97 ? 14.572 -1.591 -13.689 1.00 87.31 97 VAL A N 1
ATOM 802 C CA . VAL A 1 97 ? 13.854 -0.661 -12.804 1.00 87.31 97 VAL A CA 1
ATOM 803 C C . VAL A 1 97 ? 14.461 0.748 -12.799 1.00 87.31 97 VAL A C 1
ATOM 805 O O . VAL A 1 97 ? 13.771 1.721 -12.496 1.00 87.31 97 VAL A O 1
ATOM 808 N N . ASN A 1 98 ? 15.743 0.876 -13.153 1.00 87.00 98 ASN A N 1
ATOM 809 C CA . ASN A 1 98 ? 16.468 2.153 -13.196 1.00 87.00 98 ASN A CA 1
ATOM 810 C C . ASN A 1 98 ? 16.429 2.850 -14.562 1.00 87.00 98 ASN A C 1
ATOM 812 O O . ASN A 1 98 ? 17.058 3.895 -14.725 1.00 87.00 98 ASN A O 1
ATOM 816 N N . ILE A 1 99 ? 15.702 2.303 -15.537 1.00 85.38 99 ILE A N 1
ATOM 817 C CA . ILE A 1 99 ? 15.550 2.939 -16.843 1.00 85.38 99 ILE A CA 1
ATOM 818 C C . ILE A 1 99 ? 14.696 4.199 -16.673 1.00 85.38 99 ILE A C 1
ATOM 820 O O . ILE A 1 99 ? 13.583 4.145 -16.146 1.00 85.38 99 ILE A O 1
ATOM 824 N N . TYR A 1 100 ? 15.229 5.335 -17.123 1.00 85.44 100 TYR A N 1
ATOM 825 C CA . TYR A 1 100 ? 14.492 6.590 -17.176 1.00 85.44 100 TYR A CA 1
ATOM 826 C C . TYR A 1 100 ? 13.765 6.681 -18.518 1.00 85.44 100 TYR A C 1
ATOM 828 O O . TYR A 1 100 ? 14.417 6.623 -19.563 1.00 85.44 100 TYR A O 1
ATOM 836 N N . PRO A 1 101 ? 12.431 6.787 -18.528 1.00 82.56 101 PRO A N 1
ATOM 837 C CA . PRO A 1 101 ? 11.706 7.068 -19.756 1.00 82.56 101 PRO A CA 1
ATOM 838 C C . PRO A 1 101 ? 11.979 8.509 -20.210 1.00 82.56 101 PRO A C 1
ATOM 840 O O . PRO A 1 101 ? 11.956 9.430 -19.400 1.00 82.56 101 PRO A O 1
ATOM 843 N N . ASP A 1 102 ? 12.166 8.729 -21.513 1.00 82.25 102 ASP A N 1
ATOM 844 C CA . ASP A 1 102 ? 12.616 10.022 -22.070 1.00 82.25 102 ASP A CA 1
ATOM 845 C C . ASP A 1 102 ? 11.700 11.211 -21.720 1.00 82.25 102 ASP A C 1
ATOM 847 O O . ASP A 1 102 ? 12.111 12.369 -21.759 1.00 82.25 102 ASP A O 1
ATOM 851 N N . LYS A 1 103 ? 10.442 10.924 -21.361 1.00 83.50 103 LYS A N 1
ATOM 852 C CA . LYS A 1 103 ? 9.413 11.918 -21.033 1.00 83.50 103 LYS A CA 1
ATOM 853 C C . LYS A 1 103 ? 9.094 12.031 -19.538 1.00 83.50 103 LYS A C 1
ATOM 855 O O . LYS A 1 103 ? 8.365 12.951 -19.174 1.00 83.50 103 LYS A O 1
ATOM 860 N N . LEU A 1 104 ? 9.610 11.153 -18.664 1.00 85.50 104 LEU A N 1
ATOM 861 C CA . LEU A 1 104 ? 9.395 11.265 -17.212 1.00 85.50 104 LEU A CA 1
ATOM 862 C C . LEU A 1 104 ? 10.708 11.244 -16.428 1.00 85.50 104 LEU A C 1
ATOM 864 O O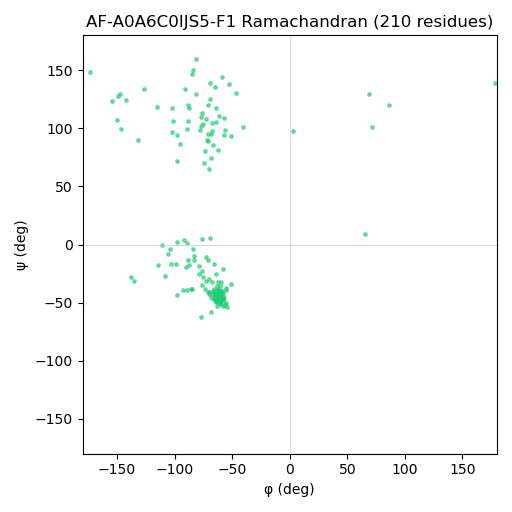 . LEU A 1 104 ? 11.549 10.368 -16.586 1.00 85.50 104 LEU A O 1
ATOM 868 N N . LYS A 1 105 ? 10.832 12.169 -15.470 1.00 89.44 105 LYS A N 1
ATOM 869 C CA . LYS A 1 105 ? 11.976 12.249 -14.542 1.00 89.44 105 LYS A CA 1
ATOM 870 C C . LYS A 1 105 ? 11.948 11.200 -13.419 1.00 89.44 105 LYS A C 1
ATOM 872 O O . LYS A 1 105 ? 12.776 11.254 -12.516 1.00 89.44 105 LYS A O 1
ATOM 877 N N . ILE A 1 106 ? 10.986 10.280 -13.438 1.00 93.00 106 ILE A N 1
ATOM 878 C CA . ILE A 1 106 ? 10.779 9.283 -12.385 1.00 93.00 106 ILE A CA 1
ATOM 879 C C . ILE A 1 106 ? 11.032 7.900 -12.982 1.00 93.00 106 ILE A C 1
ATOM 881 O O . ILE A 1 106 ? 10.326 7.483 -13.898 1.00 93.00 106 ILE A O 1
ATOM 885 N N . SER A 1 107 ? 12.034 7.195 -12.455 1.00 93.62 107 SER A N 1
ATOM 886 C CA . SER A 1 107 ? 12.278 5.786 -12.774 1.00 93.62 107 SER A CA 1
ATOM 887 C C . SER A 1 107 ? 11.364 4.872 -11.953 1.00 93.62 107 SER A C 1
ATOM 889 O O . SER A 1 107 ? 10.873 5.250 -10.882 1.00 93.62 107 SER A O 1
ATOM 891 N N . LEU A 1 108 ? 11.164 3.635 -12.417 1.00 93.62 108 LEU A N 1
ATOM 892 C CA . LEU A 1 108 ? 10.351 2.659 -11.689 1.00 93.62 108 LEU A CA 1
ATOM 893 C C . LEU A 1 108 ? 10.957 2.321 -10.312 1.00 93.62 108 LEU A C 1
ATOM 895 O O . LEU A 1 108 ? 10.219 2.113 -9.354 1.00 93.62 108 LEU A O 1
ATOM 899 N N . SER A 1 109 ? 12.286 2.337 -10.172 1.00 95.06 109 SER A N 1
ATOM 900 C CA . SER A 1 109 ? 12.970 2.156 -8.882 1.00 95.06 109 SER A CA 1
ATOM 901 C C . SER A 1 109 ? 12.555 3.226 -7.870 1.00 95.06 109 SER A C 1
ATOM 903 O O . SER A 1 109 ? 12.211 2.903 -6.731 1.00 95.06 109 SER A O 1
ATOM 905 N N . ILE A 1 110 ? 12.554 4.499 -8.284 1.00 95.38 110 ILE A N 1
ATOM 906 C CA . ILE A 1 110 ? 12.123 5.615 -7.431 1.00 95.38 110 ILE A CA 1
ATOM 907 C C . ILE A 1 110 ? 10.647 5.446 -7.074 1.00 95.38 110 ILE A C 1
ATOM 909 O O . ILE A 1 110 ? 10.283 5.570 -5.906 1.00 95.38 110 ILE A O 1
ATOM 913 N N . TYR A 1 111 ? 9.815 5.103 -8.060 1.00 95.75 111 TYR A N 1
ATOM 914 C CA . TYR A 1 111 ? 8.396 4.844 -7.849 1.00 95.75 111 TYR A CA 1
ATOM 915 C C . TYR A 1 111 ? 8.148 3.766 -6.782 1.00 95.75 111 TYR A C 1
ATOM 917 O O . TYR A 1 111 ? 7.386 4.007 -5.847 1.00 95.75 111 TYR A O 1
ATOM 925 N N . LEU A 1 112 ? 8.806 2.605 -6.888 1.00 95.44 112 LEU A N 1
ATOM 926 C CA . LEU A 1 112 ? 8.635 1.489 -5.951 1.00 95.44 112 LEU A CA 1
ATOM 927 C C . LEU A 1 112 ? 9.067 1.871 -4.534 1.00 95.44 112 LEU A C 1
ATOM 929 O O . LEU A 1 112 ? 8.323 1.625 -3.588 1.00 95.44 112 LEU A O 1
ATOM 933 N N . LYS A 1 113 ? 10.214 2.548 -4.386 1.00 96.44 113 LYS A N 1
ATOM 934 C CA . LYS A 1 113 ? 10.692 3.039 -3.083 1.00 96.44 113 LYS A CA 1
ATOM 935 C C . LYS A 1 113 ? 9.675 3.970 -2.437 1.00 96.44 113 LYS A C 1
ATOM 937 O O . LYS A 1 113 ? 9.270 3.749 -1.299 1.00 96.44 113 LYS A O 1
ATOM 942 N N . VAL A 1 114 ? 9.242 4.995 -3.169 1.00 96.19 114 VAL A N 1
ATOM 943 C CA . VAL A 1 114 ? 8.274 5.976 -2.666 1.00 96.19 114 VAL A CA 1
ATOM 944 C C . VAL A 1 114 ? 6.941 5.298 -2.343 1.00 96.19 114 VAL A C 1
ATOM 946 O O . VAL A 1 114 ? 6.390 5.539 -1.273 1.00 96.19 114 VAL A O 1
ATOM 949 N N . ASN A 1 115 ? 6.463 4.389 -3.199 1.00 95.31 115 ASN A N 1
ATOM 950 C CA . ASN A 1 115 ? 5.245 3.618 -2.952 1.00 95.31 115 ASN A CA 1
ATOM 951 C C . ASN A 1 115 ? 5.332 2.816 -1.642 1.00 95.31 115 ASN A C 1
ATOM 953 O O . ASN A 1 115 ? 4.411 2.866 -0.827 1.00 95.31 115 ASN A O 1
ATOM 957 N N . SER A 1 116 ? 6.441 2.114 -1.408 1.00 96.25 116 SER A N 1
ATOM 958 C CA . SER A 1 116 ? 6.655 1.349 -0.178 1.00 96.25 116 SER A CA 1
ATOM 959 C C . SER A 1 116 ? 6.691 2.227 1.067 1.00 96.25 116 SER A C 1
ATOM 961 O O . SER A 1 116 ? 6.077 1.873 2.072 1.00 96.25 116 SER A O 1
ATOM 963 N N . TYR A 1 117 ? 7.360 3.382 1.013 1.00 96.88 117 TYR A N 1
ATOM 964 C CA . TYR A 1 117 ? 7.394 4.311 2.145 1.00 96.88 117 TYR A CA 1
ATOM 965 C C . TYR A 1 117 ? 6.023 4.930 2.435 1.00 96.88 117 TYR A C 1
ATOM 967 O O . TYR A 1 117 ? 5.645 5.035 3.602 1.00 96.88 117 TYR A O 1
ATOM 975 N N . ILE A 1 118 ? 5.250 5.282 1.402 1.00 94.44 118 ILE A N 1
ATOM 976 C CA . ILE A 1 118 ? 3.874 5.770 1.570 1.00 94.44 118 ILE A CA 1
ATOM 977 C C . ILE A 1 118 ? 3.002 4.685 2.217 1.00 94.44 118 ILE A C 1
ATOM 979 O O . ILE A 1 118 ? 2.285 4.970 3.176 1.00 94.44 118 ILE A O 1
ATOM 983 N N . LEU A 1 119 ? 3.091 3.436 1.749 1.00 93.38 119 LEU A N 1
ATOM 984 C CA . LEU A 1 119 ? 2.355 2.310 2.333 1.00 93.38 119 LEU A CA 1
ATOM 985 C C . LEU A 1 119 ? 2.737 2.067 3.796 1.00 93.38 119 LEU A C 1
ATOM 987 O O . LEU A 1 119 ? 1.851 1.893 4.632 1.00 93.38 119 LEU A O 1
ATOM 991 N N . LEU A 1 120 ? 4.032 2.102 4.119 1.00 95.19 120 LEU A N 1
ATOM 992 C CA . LEU A 1 120 ? 4.528 1.963 5.488 1.00 95.19 120 LEU A CA 1
ATOM 993 C C . LEU A 1 120 ? 3.986 3.080 6.397 1.00 95.19 120 LEU A C 1
ATOM 995 O O . LEU A 1 120 ? 3.540 2.816 7.514 1.00 95.19 120 LEU A O 1
ATOM 999 N N . PHE A 1 121 ? 3.981 4.321 5.908 1.00 94.69 121 PHE A N 1
ATOM 1000 C CA . PHE A 1 121 ? 3.460 5.477 6.634 1.00 94.69 121 PHE A CA 1
ATOM 1001 C C . PHE A 1 121 ? 1.952 5.362 6.898 1.00 94.69 121 PHE A C 1
ATOM 1003 O O . PHE A 1 121 ? 1.509 5.540 8.034 1.00 94.69 121 PHE A O 1
ATOM 1010 N N . ILE A 1 122 ? 1.162 4.992 5.884 1.00 91.50 122 ILE A N 1
ATOM 1011 C CA . ILE A 1 122 ? -0.285 4.768 6.028 1.00 91.50 122 ILE A CA 1
ATOM 1012 C C . ILE A 1 122 ? -0.561 3.624 7.011 1.00 91.50 122 ILE A C 1
ATOM 1014 O O . ILE A 1 122 ? -1.424 3.760 7.879 1.00 91.50 122 ILE A O 1
ATOM 1018 N N . LEU A 1 123 ? 0.189 2.520 6.918 1.00 91.94 123 LEU A N 1
ATOM 1019 C CA . LEU A 1 123 ? 0.067 1.383 7.831 1.00 91.94 123 LEU A CA 1
ATOM 1020 C C . LEU A 1 123 ? 0.363 1.800 9.280 1.00 91.94 123 LEU A C 1
ATOM 1022 O O . LEU A 1 123 ? -0.395 1.450 10.182 1.00 91.94 123 LEU A O 1
ATOM 1026 N N . SER A 1 124 ? 1.407 2.602 9.502 1.00 93.06 124 SER A N 1
ATOM 1027 C CA . SER A 1 124 ? 1.764 3.134 10.824 1.00 93.06 124 SER A CA 1
ATOM 1028 C C . SER A 1 124 ? 0.660 4.016 11.420 1.00 93.06 124 SER A C 1
ATOM 1030 O O . SER A 1 124 ? 0.281 3.842 12.583 1.00 93.06 124 SER A O 1
ATOM 1032 N N . ILE A 1 125 ? 0.072 4.913 10.618 1.00 90.56 125 ILE A N 1
ATOM 1033 C CA . ILE A 1 125 ? -1.071 5.738 11.043 1.00 90.56 125 ILE A CA 1
ATOM 1034 C C . ILE A 1 125 ? -2.276 4.860 11.387 1.00 90.56 125 ILE A C 1
ATOM 1036 O O . ILE A 1 125 ? -2.932 5.083 12.404 1.00 90.56 125 ILE A O 1
ATOM 1040 N N . TYR A 1 126 ? -2.558 3.847 10.569 1.00 88.25 126 TYR A N 1
ATOM 1041 C CA . TYR A 1 126 ? -3.687 2.945 10.773 1.00 88.25 126 TYR A CA 1
ATOM 1042 C C . TYR A 1 126 ? -3.545 2.118 12.058 1.00 88.25 126 TYR A C 1
ATOM 1044 O O . TYR A 1 126 ? -4.482 2.039 12.853 1.00 88.25 126 TYR A O 1
ATOM 1052 N N . ILE A 1 127 ? -2.355 1.570 12.312 1.00 89.31 127 ILE A N 1
ATOM 1053 C CA . ILE A 1 127 ? -2.036 0.858 13.555 1.00 89.31 127 ILE A CA 1
ATOM 1054 C C . ILE A 1 127 ? -2.186 1.804 14.750 1.00 89.31 127 ILE A C 1
ATOM 1056 O O . ILE A 1 127 ? -2.912 1.493 15.695 1.00 89.31 127 IL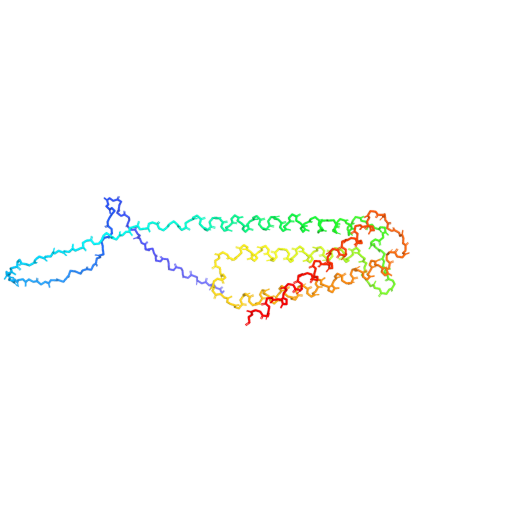E A O 1
ATOM 1060 N N . SER A 1 128 ? -1.578 2.993 14.678 1.00 86.94 128 SER A N 1
ATOM 1061 C CA . SER A 1 128 ? -1.666 4.014 15.730 1.00 86.94 128 SER A CA 1
ATOM 1062 C C . SER A 1 128 ? -3.114 4.380 16.055 1.00 86.94 128 SER A C 1
ATOM 1064 O O . SER A 1 128 ? -3.471 4.554 17.221 1.00 86.94 128 SER A O 1
ATOM 1066 N N . PHE A 1 129 ? -3.964 4.460 15.031 1.00 83.12 129 PHE A N 1
ATOM 1067 C CA . PHE A 1 129 ? -5.384 4.733 15.189 1.00 83.12 129 PHE A CA 1
ATOM 1068 C C . PHE A 1 129 ? -6.122 3.601 15.909 1.00 83.12 129 PHE A C 1
ATOM 1070 O O . PHE A 1 129 ? -6.877 3.873 16.842 1.00 83.12 129 PHE A O 1
ATOM 1077 N N . ILE A 1 130 ? -5.898 2.339 15.524 1.00 82.31 130 ILE A N 1
ATOM 1078 C CA . ILE A 1 130 ? -6.550 1.195 16.182 1.00 82.31 130 ILE A CA 1
ATOM 1079 C C . ILE A 1 130 ? -6.130 1.107 17.653 1.00 82.31 130 ILE A C 1
ATOM 1081 O O . ILE A 1 130 ? -6.996 0.920 18.511 1.00 82.31 130 ILE A O 1
ATOM 1085 N N . TYR A 1 131 ? -4.843 1.305 17.955 1.00 79.56 131 TYR A N 1
ATOM 1086 C CA . TYR A 1 131 ? -4.334 1.289 19.330 1.00 79.56 131 TYR A CA 1
ATOM 1087 C C . TYR A 1 131 ? -4.898 2.435 20.181 1.00 79.56 131 TYR A C 1
ATOM 1089 O O . TYR A 1 131 ? -5.337 2.207 21.306 1.00 79.56 131 TYR A O 1
ATOM 1097 N N . LYS A 1 132 ? -4.965 3.666 19.649 1.00 75.94 132 LYS A N 1
ATOM 1098 C CA . LYS A 1 132 ? -5.500 4.830 20.386 1.00 75.94 132 LYS A CA 1
ATOM 1099 C C . LYS A 1 132 ? -7.023 4.819 20.561 1.00 75.94 132 LYS A C 1
ATOM 1101 O O . LYS A 1 132 ? -7.551 5.590 21.364 1.00 75.94 132 LYS A O 1
ATOM 1106 N N . LYS A 1 133 ? -7.746 3.926 19.876 1.00 67.69 133 LYS A N 1
ATOM 1107 C CA . LYS A 1 133 ? -9.214 3.803 19.953 1.00 67.69 133 LYS A CA 1
ATOM 1108 C C . LYS A 1 133 ? -9.738 3.274 21.304 1.00 67.69 133 LYS A C 1
ATOM 1110 O O . LYS A 1 133 ? -10.932 3.020 21.416 1.00 67.69 133 LYS A O 1
ATOM 1115 N N . ILE A 1 134 ? -8.876 3.091 22.307 1.00 55.56 134 ILE A N 1
ATOM 1116 C CA . ILE A 1 134 ? -9.215 2.503 23.613 1.00 55.56 134 ILE A CA 1
ATOM 1117 C C . ILE A 1 134 ? -9.661 3.527 24.674 1.00 55.56 134 ILE A C 1
ATOM 1119 O O . ILE A 1 134 ? -10.370 3.130 25.588 1.00 55.56 134 ILE A O 1
ATOM 1123 N N . GLN A 1 135 ? -9.373 4.832 24.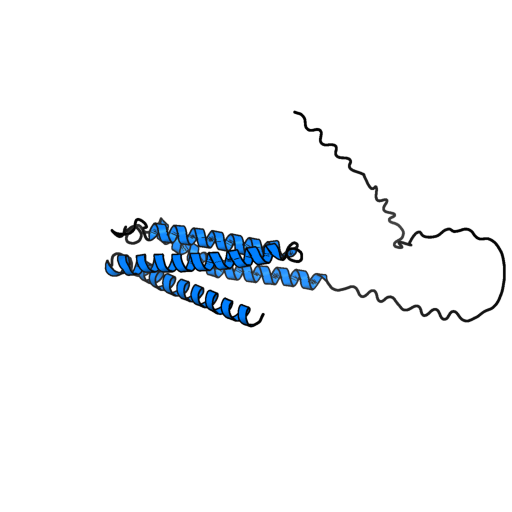543 1.00 54.44 135 GLN A N 1
ATOM 1124 C CA . GLN A 1 135 ? -9.827 5.812 25.558 1.00 54.44 135 GLN A CA 1
ATOM 1125 C C . GLN A 1 135 ? -10.376 7.149 25.032 1.00 54.44 135 GLN A C 1
ATOM 1127 O O . GLN A 1 135 ? -11.239 7.728 25.680 1.00 54.44 135 GLN A O 1
ATOM 1132 N N . LEU A 1 136 ? -9.952 7.645 23.861 1.00 53.97 136 LEU A N 1
ATOM 1133 C CA . LEU A 1 136 ? -10.287 9.024 23.446 1.00 53.97 136 LEU A CA 1
ATOM 1134 C C . LEU A 1 136 ? -11.470 9.157 22.466 1.00 53.97 136 LEU A C 1
ATOM 1136 O O . LEU A 1 136 ? -11.993 10.252 22.264 1.00 53.97 136 LEU A O 1
ATOM 1140 N N . PHE A 1 137 ? -11.879 8.065 21.812 1.00 53.62 137 PHE A N 1
ATOM 1141 C CA . PHE A 1 137 ? -12.776 8.132 20.648 1.00 53.62 137 PHE A CA 1
ATOM 1142 C C . PHE A 1 137 ? -14.263 8.242 20.973 1.00 53.62 137 PHE A C 1
ATOM 1144 O O . PHE A 1 137 ? -15.043 8.582 20.088 1.00 53.62 137 PHE A O 1
ATOM 1151 N N . ALA A 1 138 ? -14.650 7.999 22.224 1.00 55.44 138 ALA A N 1
ATOM 1152 C CA . ALA A 1 138 ? -16.022 8.220 22.660 1.00 55.44 138 ALA A CA 1
ATOM 1153 C C . ALA A 1 138 ? -16.377 9.718 22.761 1.00 55.44 138 ALA A C 1
ATOM 1155 O O . ALA A 1 138 ? -17.555 10.036 22.864 1.00 55.44 138 ALA A O 1
ATOM 1156 N N . TYR A 1 139 ? -15.392 10.630 22.718 1.00 57.88 139 TYR A N 1
ATOM 1157 C CA . TYR A 1 139 ? -15.613 12.027 23.109 1.00 57.88 139 TYR A CA 1
ATOM 1158 C C . TYR A 1 139 ? -15.484 13.072 21.986 1.00 57.88 139 TYR A C 1
ATOM 1160 O O . TYR A 1 139 ? -15.987 14.176 22.148 1.00 57.88 139 TYR A O 1
ATOM 1168 N N . ASN A 1 140 ? -14.851 12.764 20.841 1.00 78.88 140 ASN A N 1
ATOM 1169 C CA . ASN A 1 140 ? -14.562 13.774 19.807 1.00 78.88 140 ASN A CA 1
ATOM 1170 C C . ASN A 1 140 ? -14.955 13.341 18.383 1.00 78.88 140 ASN A C 1
ATOM 1172 O O . ASN A 1 140 ? -14.137 12.837 17.608 1.00 78.88 140 ASN A O 1
ATOM 1176 N N . GLU A 1 141 ? -16.198 13.645 18.008 1.00 83.25 141 GLU A N 1
ATOM 1177 C CA . GLU A 1 141 ? -16.747 13.514 16.647 1.00 83.25 141 GLU A CA 1
ATOM 1178 C C . GLU A 1 141 ? -15.870 14.169 15.563 1.00 83.25 141 GLU A C 1
ATOM 1180 O O . GLU A 1 141 ? -15.719 13.651 14.455 1.00 83.25 141 GLU A O 1
ATOM 1185 N N . ILE A 1 142 ? -15.204 15.275 15.904 1.00 86.06 142 ILE A N 1
ATOM 1186 C CA . ILE A 1 142 ? -14.305 16.001 14.999 1.00 86.06 142 ILE A CA 1
ATOM 1187 C C . ILE A 1 142 ? -13.123 15.122 14.565 1.00 86.06 142 ILE A C 1
ATOM 1189 O O . ILE A 1 142 ? -12.810 15.049 13.376 1.00 86.06 142 ILE A O 1
ATOM 1193 N N . ILE A 1 143 ? -12.487 14.407 15.500 1.00 83.88 143 ILE A N 1
ATOM 1194 C CA . ILE A 1 143 ? -11.324 13.557 15.197 1.00 83.88 143 ILE A CA 1
ATOM 1195 C C . ILE A 1 143 ? -11.747 12.399 14.283 1.00 83.88 143 ILE A C 1
ATOM 1197 O O . ILE A 1 143 ? -11.022 12.050 13.350 1.00 83.88 143 ILE A O 1
ATOM 1201 N N . ARG A 1 144 ? -12.944 11.837 14.505 1.00 83.31 144 ARG A N 1
ATOM 1202 C CA . ARG A 1 144 ? -13.521 10.790 13.649 1.00 83.31 144 ARG A CA 1
ATOM 1203 C C . ARG A 1 144 ? -13.696 11.275 12.213 1.00 83.31 144 ARG A C 1
ATOM 1205 O O . ARG A 1 144 ? -13.266 10.586 11.289 1.00 83.31 144 ARG A O 1
ATOM 1212 N N . THR A 1 145 ? -14.257 12.468 12.034 1.00 86.88 145 THR A N 1
ATOM 1213 C CA . THR A 1 145 ? -14.466 13.078 10.713 1.00 86.88 145 THR A CA 1
ATOM 1214 C C . THR A 1 145 ? -13.145 13.391 10.010 1.00 86.88 145 THR A C 1
ATOM 1216 O O . THR A 1 145 ? -12.972 13.019 8.850 1.00 86.88 145 THR A O 1
ATOM 1219 N N . ILE A 1 146 ? -12.175 13.994 10.710 1.00 88.81 146 ILE A N 1
ATOM 1220 C CA . ILE A 1 146 ? -10.845 14.299 10.151 1.00 88.81 146 ILE A CA 1
ATOM 1221 C C . ILE A 1 146 ? -10.134 13.016 9.711 1.00 88.81 146 ILE A C 1
ATOM 1223 O O . ILE A 1 146 ? -9.565 12.962 8.621 1.00 88.81 146 ILE A O 1
ATOM 1227 N N . PHE A 1 147 ? -10.186 11.963 10.527 1.00 87.38 147 PHE A N 1
ATOM 1228 C CA . PHE A 1 147 ? -9.567 10.688 10.183 1.00 87.38 147 PHE A CA 1
ATOM 1229 C C . PHE A 1 147 ? -10.255 10.004 8.995 1.00 87.38 147 PHE A C 1
ATOM 1231 O O . PHE A 1 147 ? -9.578 9.487 8.105 1.00 87.38 147 PHE A O 1
ATOM 1238 N N . GLY A 1 148 ? -11.589 10.045 8.935 1.00 87.44 148 GLY A N 1
ATOM 1239 C CA . GLY A 1 148 ? -12.348 9.568 7.778 1.00 87.44 148 GLY A CA 1
ATOM 1240 C C . GLY A 1 148 ? -11.951 10.294 6.490 1.00 87.44 148 GLY A C 1
ATOM 1241 O O . GLY A 1 148 ? -11.689 9.650 5.472 1.00 87.44 148 GLY A O 1
ATOM 1242 N N . LEU A 1 149 ? -11.812 11.622 6.553 1.00 89.75 149 LEU A N 1
ATOM 1243 C CA . LEU A 1 149 ? -11.349 12.444 5.435 1.00 89.75 149 LEU A CA 1
ATOM 1244 C C . LEU A 1 149 ? -9.908 12.100 5.027 1.00 89.75 149 LEU A C 1
ATOM 1246 O O . LEU A 1 149 ? -9.622 11.955 3.840 1.00 89.75 149 LEU A O 1
ATOM 1250 N N . PHE A 1 150 ? -9.009 11.903 5.994 1.00 90.44 150 PHE A N 1
ATOM 1251 C CA . PHE A 1 150 ? -7.628 11.488 5.739 1.00 90.44 150 PHE A CA 1
ATOM 1252 C C . PHE A 1 150 ? -7.551 10.125 5.029 1.00 90.44 150 PHE A C 1
ATOM 1254 O O . PHE A 1 150 ? -6.827 9.973 4.039 1.00 90.44 150 PHE A O 1
ATOM 1261 N N . ILE A 1 151 ? -8.333 9.134 5.476 1.00 89.62 151 ILE A N 1
ATOM 1262 C CA . ILE A 1 151 ? -8.439 7.831 4.797 1.00 89.62 151 ILE A CA 1
ATOM 1263 C C . ILE A 1 151 ? -8.952 8.012 3.366 1.00 89.62 151 ILE A C 1
ATOM 1265 O O . ILE A 1 151 ? -8.443 7.384 2.440 1.00 89.62 151 ILE A O 1
ATOM 1269 N N . TYR A 1 152 ? -9.948 8.870 3.160 1.00 90.12 152 TYR A N 1
ATOM 1270 C CA . TYR A 1 152 ? -10.496 9.115 1.832 1.00 90.12 152 TYR A CA 1
ATOM 1271 C C . TYR A 1 152 ? -9.465 9.745 0.880 1.00 90.12 152 TYR A C 1
ATOM 1273 O O . TYR A 1 152 ? -9.242 9.230 -0.216 1.00 90.12 152 TYR A O 1
ATOM 1281 N N . ILE A 1 153 ? -8.771 10.800 1.317 1.00 91.56 153 ILE A N 1
ATOM 1282 C CA . ILE A 1 153 ? -7.740 11.483 0.520 1.00 91.56 153 ILE A CA 1
ATOM 1283 C C . ILE A 1 153 ? -6.578 10.536 0.203 1.00 91.56 153 ILE A C 1
ATOM 1285 O O . ILE A 1 153 ? -6.147 10.451 -0.948 1.00 91.56 153 ILE A O 1
ATOM 1289 N N . SER A 1 154 ? -6.098 9.780 1.195 1.00 91.12 154 SER A N 1
ATOM 1290 C CA . SER A 1 154 ? -5.002 8.827 0.983 1.00 91.12 154 SER A CA 1
ATOM 1291 C C . SER A 1 154 ? -5.358 7.754 -0.050 1.00 91.12 154 SER A C 1
ATOM 1293 O O . SER A 1 154 ? -4.507 7.405 -0.864 1.00 91.12 154 SER A O 1
ATOM 1295 N N . ARG A 1 155 ? -6.615 7.294 -0.120 1.00 90.25 155 ARG A N 1
ATOM 1296 C CA . ARG A 1 155 ? -7.071 6.361 -1.169 1.00 90.25 155 ARG A CA 1
ATOM 1297 C C . ARG A 1 155 ? -6.993 6.957 -2.572 1.00 90.25 155 ARG A C 1
ATOM 1299 O O . ARG A 1 155 ? -6.548 6.264 -3.482 1.00 90.25 155 ARG A O 1
ATOM 1306 N N . ILE A 1 156 ? -7.386 8.219 -2.751 1.00 91.56 156 ILE A N 1
ATOM 1307 C CA . ILE A 1 156 ? -7.302 8.905 -4.052 1.00 91.56 156 ILE A CA 1
ATOM 1308 C C . ILE A 1 156 ? -5.840 9.059 -4.478 1.00 91.56 156 ILE A C 1
ATOM 1310 O O . ILE A 1 156 ? -5.492 8.754 -5.619 1.00 91.56 156 ILE A O 1
ATOM 1314 N N . ILE A 1 157 ? -4.972 9.477 -3.553 1.00 92.88 157 ILE A N 1
ATOM 1315 C CA . ILE A 1 157 ? -3.532 9.606 -3.811 1.00 92.88 157 ILE A CA 1
ATOM 1316 C C . ILE A 1 157 ? -2.938 8.246 -4.193 1.00 92.88 157 ILE A C 1
ATOM 1318 O O . ILE A 1 157 ? -2.248 8.148 -5.203 1.00 92.88 157 ILE A O 1
ATOM 1322 N N . MET A 1 158 ? -3.254 7.184 -3.445 1.00 91.69 158 MET A N 1
ATOM 1323 C CA . MET A 1 158 ? -2.792 5.823 -3.737 1.00 91.69 158 MET A CA 1
ATOM 1324 C C . MET A 1 158 ? -3.310 5.299 -5.078 1.00 91.69 158 MET A C 1
ATOM 1326 O O . MET A 1 158 ? -2.588 4.581 -5.769 1.00 91.69 158 MET A O 1
ATOM 1330 N N . PHE A 1 159 ? -4.536 5.652 -5.467 1.00 93.88 159 PHE A N 1
ATOM 1331 C CA . PHE A 1 159 ? -5.071 5.324 -6.785 1.00 93.88 159 PHE A CA 1
ATOM 1332 C C . PHE A 1 159 ? -4.259 5.997 -7.893 1.00 93.88 159 PHE A C 1
ATOM 1334 O O . PHE A 1 159 ? -3.744 5.310 -8.773 1.00 93.88 159 PHE A O 1
ATOM 1341 N N . GLY A 1 160 ? -4.076 7.319 -7.812 1.00 94.69 160 GLY A N 1
ATOM 1342 C CA . GLY A 1 160 ? -3.278 8.071 -8.782 1.00 94.69 160 GLY A CA 1
ATOM 1343 C C . GLY A 1 160 ? -1.833 7.576 -8.856 1.00 94.69 160 GLY A C 1
ATOM 1344 O O . GLY A 1 160 ? -1.289 7.417 -9.947 1.00 94.69 160 GLY A O 1
ATOM 1345 N N . TRP A 1 161 ? -1.238 7.247 -7.706 1.00 95.12 161 TRP A N 1
ATOM 1346 C CA . TRP A 1 161 ? 0.104 6.677 -7.635 1.00 95.12 161 TRP A CA 1
ATOM 1347 C C . TRP A 1 161 ? 0.174 5.314 -8.335 1.00 95.12 161 TRP A C 1
ATOM 1349 O O . TRP A 1 161 ? 1.035 5.112 -9.184 1.00 95.12 161 TRP A O 1
ATOM 1359 N N . ASN A 1 162 ? -0.776 4.406 -8.086 1.00 94.69 162 ASN A N 1
ATOM 1360 C CA . ASN A 1 162 ? -0.804 3.107 -8.768 1.00 94.69 162 ASN A CA 1
ATOM 1361 C C . ASN A 1 162 ? -1.001 3.222 -10.282 1.00 94.69 162 ASN A C 1
ATOM 1363 O O . ASN A 1 162 ? -0.347 2.492 -11.026 1.00 94.69 162 ASN A O 1
ATOM 1367 N N . VAL A 1 163 ? -1.844 4.150 -10.745 1.00 95.50 163 VAL A N 1
ATOM 1368 C CA . VAL A 1 163 ? -2.003 4.432 -12.181 1.00 95.50 163 VAL A CA 1
ATOM 1369 C C . VAL A 1 163 ? -0.692 4.947 -12.780 1.00 95.50 163 VAL A C 1
ATOM 1371 O O . VAL A 1 163 ? -0.290 4.491 -13.848 1.00 95.50 163 VAL A O 1
ATOM 1374 N N . LEU A 1 164 ? 0.020 5.839 -12.087 1.00 95.00 164 LEU A N 1
ATOM 1375 C CA . LEU A 1 164 ? 1.328 6.321 -12.535 1.00 95.00 164 LEU A CA 1
ATOM 1376 C C . LEU A 1 164 ? 2.345 5.176 -12.657 1.00 95.00 164 LEU A C 1
ATOM 1378 O O . LEU A 1 164 ? 3.021 5.065 -13.678 1.00 95.00 164 LEU A O 1
ATOM 1382 N N . GLY A 1 165 ? 2.431 4.299 -11.655 1.00 94.38 165 GLY A N 1
ATOM 1383 C CA . GLY A 1 165 ? 3.317 3.134 -11.696 1.00 94.38 165 GLY A CA 1
ATOM 1384 C C . GLY A 1 165 ? 2.975 2.157 -12.818 1.00 94.38 165 GLY A C 1
ATOM 1385 O O . GLY A 1 165 ? 3.873 1.684 -13.513 1.00 94.38 165 GLY A O 1
ATOM 1386 N N . ALA A 1 166 ? 1.681 1.918 -13.043 1.00 94.81 166 ALA A N 1
ATOM 1387 C CA . ALA A 1 166 ? 1.175 1.120 -14.153 1.00 94.81 166 ALA A CA 1
ATOM 1388 C C . ALA A 1 166 ? 1.604 1.696 -15.512 1.00 94.81 166 ALA A C 1
ATOM 1390 O O . ALA A 1 166 ? 2.121 0.962 -16.353 1.00 94.81 166 ALA A O 1
ATOM 1391 N N . ILE A 1 167 ? 1.453 3.009 -15.712 1.00 93.94 167 ILE A N 1
ATOM 1392 C CA . ILE A 1 167 ? 1.888 3.692 -16.940 1.00 93.94 167 ILE A CA 1
ATOM 1393 C C . ILE A 1 167 ? 3.403 3.553 -17.132 1.00 93.94 167 ILE A C 1
ATOM 1395 O O . ILE A 1 167 ? 3.845 3.255 -18.238 1.00 93.94 167 ILE A O 1
ATOM 1399 N N . ILE A 1 168 ? 4.205 3.721 -16.073 1.00 93.19 168 ILE A N 1
ATOM 1400 C CA . ILE A 1 168 ? 5.666 3.553 -16.149 1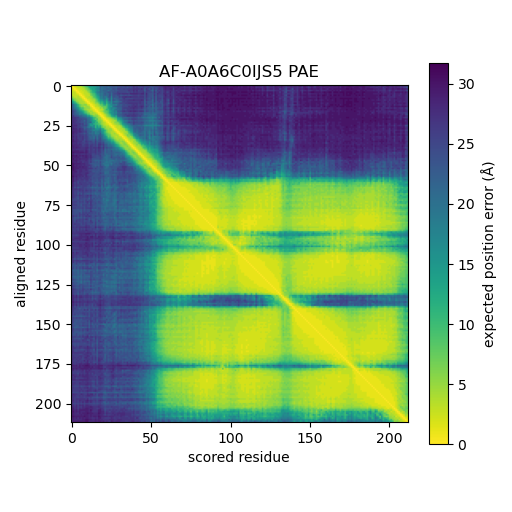.00 93.19 168 ILE A CA 1
ATOM 1401 C C . ILE A 1 168 ? 6.024 2.113 -16.549 1.00 93.19 168 ILE A C 1
ATOM 1403 O O . ILE A 1 168 ? 6.861 1.896 -17.426 1.00 93.19 168 ILE A O 1
ATOM 1407 N N . PHE A 1 169 ? 5.385 1.126 -15.924 1.00 93.81 169 PHE A N 1
ATOM 1408 C CA . PHE A 1 169 ? 5.669 -0.284 -16.163 1.00 93.81 169 PHE A CA 1
ATOM 1409 C C . PHE A 1 169 ? 5.250 -0.735 -17.567 1.00 93.81 169 PHE A C 1
ATOM 1411 O O . PHE A 1 169 ? 6.101 -1.178 -18.339 1.00 93.81 169 PHE A O 1
ATOM 1418 N N . TRP A 1 170 ? 3.973 -0.589 -17.928 1.00 93.50 170 TRP A N 1
ATOM 1419 C CA . TRP A 1 170 ? 3.469 -1.049 -19.225 1.00 93.50 170 TRP A CA 1
ATOM 1420 C C . TRP A 1 170 ? 3.911 -0.161 -20.384 1.00 93.50 170 TRP A C 1
ATOM 1422 O O . TRP A 1 170 ? 4.242 -0.683 -21.441 1.00 93.50 170 TRP A O 1
ATOM 1432 N N . GLY A 1 171 ? 3.961 1.157 -20.186 1.00 90.81 171 GLY A N 1
ATOM 1433 C CA . GLY A 1 171 ? 4.261 2.103 -21.259 1.00 90.81 171 GLY A CA 1
ATOM 1434 C C . GLY A 1 171 ? 5.742 2.226 -21.613 1.00 90.81 171 GLY A C 1
ATOM 1435 O O . GLY A 1 171 ? 6.054 2.738 -22.680 1.00 90.81 171 GLY A O 1
ATOM 1436 N N . TYR A 1 172 ? 6.664 1.801 -20.739 1.00 88.44 172 TYR A N 1
ATOM 1437 C CA . TYR A 1 172 ? 8.101 2.016 -20.977 1.00 88.44 172 TYR A CA 1
ATOM 1438 C C . TYR A 1 172 ? 8.993 0.809 -20.707 1.00 88.44 172 TYR A C 1
ATOM 1440 O O . TYR A 1 172 ? 10.037 0.676 -21.349 1.00 88.44 172 TYR A O 1
ATOM 1448 N N . ILE A 1 173 ? 8.633 -0.048 -19.750 1.00 88.69 173 ILE A N 1
ATOM 1449 C CA . ILE A 1 173 ? 9.489 -1.165 -19.330 1.00 88.69 173 ILE A CA 1
ATOM 1450 C C . ILE A 1 173 ? 9.069 -2.459 -20.019 1.00 88.69 173 ILE A C 1
ATOM 1452 O O . ILE A 1 173 ? 9.931 -3.188 -20.510 1.00 88.69 173 ILE A O 1
ATOM 1456 N N . ALA A 1 174 ? 7.764 -2.723 -20.100 1.00 88.06 174 ALA A N 1
ATOM 1457 C CA . ALA A 1 174 ? 7.239 -3.952 -20.680 1.00 88.06 174 ALA A CA 1
ATOM 1458 C C . ALA A 1 174 ? 7.625 -4.124 -22.156 1.00 88.06 174 ALA A C 1
ATOM 1460 O O . ALA A 1 174 ? 7.996 -5.222 -22.558 1.00 88.06 174 ALA A O 1
ATOM 1461 N N . GLU A 1 175 ? 7.611 -3.043 -22.938 1.00 83.00 175 GLU A N 1
ATOM 1462 C CA . GLU A 1 175 ? 7.956 -3.087 -24.365 1.00 83.00 175 GLU A CA 1
ATOM 1463 C C . GLU A 1 175 ? 9.447 -3.347 -24.622 1.00 83.00 175 GLU A C 1
ATOM 1465 O O . GLU A 1 175 ? 9.806 -3.953 -25.628 1.00 83.00 175 GLU A O 1
ATOM 1470 N N . LYS A 1 176 ? 10.334 -2.915 -23.714 1.00 81.88 176 LYS A N 1
ATOM 1471 C CA . LYS A 1 176 ? 11.790 -3.010 -23.912 1.00 81.88 176 LYS A CA 1
ATOM 1472 C C . LYS A 1 176 ? 12.376 -4.378 -23.546 1.00 81.88 176 LYS A C 1
ATOM 1474 O O . LYS A 1 176 ? 13.544 -4.606 -23.828 1.00 81.88 176 LYS A O 1
ATOM 1479 N N . GLY A 1 177 ? 11.612 -5.271 -22.907 1.00 71.75 177 GLY A N 1
ATOM 1480 C CA . GLY A 1 177 ? 11.996 -6.677 -22.692 1.00 71.75 177 GLY A CA 1
ATOM 1481 C C . GLY A 1 177 ? 13.210 -6.938 -21.784 1.00 71.75 177 GLY A C 1
ATOM 1482 O O . GLY A 1 177 ? 13.655 -8.075 -21.682 1.00 71.75 177 GLY A O 1
ATOM 1483 N N . ASN A 1 178 ? 13.742 -5.921 -21.100 1.00 82.50 178 ASN A N 1
ATOM 1484 C CA . ASN A 1 178 ? 15.004 -6.026 -20.351 1.00 82.50 178 ASN A CA 1
ATOM 1485 C C . ASN A 1 178 ? 14.850 -6.490 -18.889 1.00 82.50 178 ASN A C 1
ATOM 1487 O O . ASN A 1 178 ? 15.840 -6.533 -18.161 1.00 82.50 178 ASN A O 1
ATOM 1491 N N . CYS A 1 179 ? 13.634 -6.787 -18.417 1.00 86.69 179 CYS A N 1
ATOM 1492 C CA . CYS A 1 179 ? 13.443 -7.325 -17.067 1.00 86.69 179 CYS A CA 1
ATOM 1493 C C . CYS A 1 179 ? 13.626 -8.844 -17.047 1.00 86.69 179 CYS A C 1
ATOM 1495 O O . CYS A 1 179 ? 13.202 -9.547 -17.963 1.00 86.69 179 CYS A O 1
ATOM 1497 N N . SER A 1 180 ? 14.148 -9.364 -15.934 1.00 91.19 180 SER A N 1
ATOM 1498 C CA . SER A 1 180 ? 14.028 -10.793 -15.646 1.00 91.19 180 SER A CA 1
ATOM 1499 C C . SER A 1 180 ? 12.550 -11.200 -15.593 1.00 91.19 180 SER A C 1
ATOM 1501 O O . SER A 1 180 ? 11.698 -10.447 -15.110 1.00 91.19 180 SER A O 1
ATOM 1503 N N . VAL A 1 181 ? 12.243 -12.411 -16.066 1.00 90.44 181 VAL A N 1
ATOM 1504 C CA . VAL A 1 181 ? 10.867 -12.942 -16.121 1.00 90.44 181 VAL A CA 1
ATOM 1505 C C . VAL A 1 181 ? 10.193 -12.899 -14.744 1.00 90.44 181 VAL A C 1
ATOM 1507 O O . VAL A 1 181 ? 9.016 -12.569 -14.633 1.00 90.44 181 VAL A O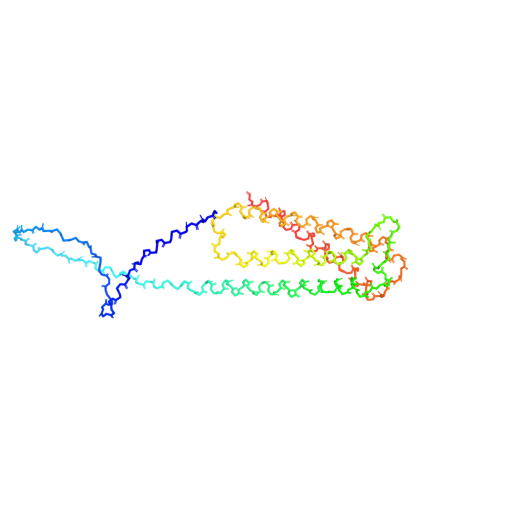 1
ATOM 1510 N N . VAL A 1 182 ? 10.955 -13.170 -13.681 1.00 91.38 182 VAL A N 1
ATOM 1511 C CA . VAL A 1 182 ? 10.459 -13.163 -12.297 1.00 91.38 182 VAL A CA 1
ATOM 1512 C C . VAL A 1 182 ? 9.994 -11.766 -11.878 1.00 91.38 182 VAL A C 1
ATOM 1514 O O . VAL A 1 182 ? 8.886 -11.614 -11.367 1.00 91.38 182 VAL A O 1
ATOM 1517 N N . ILE A 1 183 ? 10.808 -10.738 -12.126 1.00 91.62 183 ILE A N 1
ATOM 1518 C CA . ILE A 1 183 ? 10.491 -9.357 -11.740 1.00 91.62 183 ILE A CA 1
ATOM 1519 C C . ILE A 1 183 ? 9.362 -8.806 -12.596 1.00 91.62 183 ILE A C 1
ATOM 1521 O O . ILE A 1 183 ? 8.456 -8.162 -12.070 1.00 91.62 183 ILE A O 1
ATOM 1525 N N . TYR A 1 184 ? 9.384 -9.101 -13.895 1.00 92.75 184 TYR A N 1
ATOM 1526 C CA . TYR A 1 184 ? 8.307 -8.728 -14.799 1.00 92.75 184 TYR A CA 1
ATOM 1527 C C . TYR A 1 184 ? 6.960 -9.279 -14.314 1.00 92.75 184 TYR A C 1
ATOM 1529 O O . TYR A 1 184 ? 6.019 -8.510 -14.122 1.00 92.75 184 TYR A O 1
ATOM 1537 N N . ASN A 1 185 ? 6.886 -10.585 -14.037 1.00 93.81 185 ASN A N 1
ATOM 1538 C CA . ASN A 1 185 ? 5.660 -11.233 -13.568 1.00 93.81 185 ASN A CA 1
ATOM 1539 C C . ASN A 1 185 ? 5.206 -10.690 -12.207 1.00 93.81 185 ASN A C 1
ATOM 1541 O O . ASN A 1 185 ? 4.013 -10.453 -12.012 1.00 93.81 185 ASN A O 1
ATOM 1545 N N . TYR A 1 186 ? 6.143 -10.452 -11.282 1.00 93.94 186 TYR A N 1
ATOM 1546 C CA . TYR A 1 186 ? 5.833 -9.847 -9.988 1.00 93.94 186 TYR A CA 1
ATOM 1547 C C . TYR A 1 186 ? 5.219 -8.452 -10.145 1.00 93.94 186 TYR A C 1
ATOM 1549 O O . TYR A 1 186 ? 4.159 -8.186 -9.578 1.00 93.94 186 TYR A O 1
ATOM 1557 N N . LEU A 1 187 ? 5.861 -7.565 -10.912 1.00 93.69 187 LEU A N 1
ATOM 1558 C CA . LEU A 1 187 ? 5.391 -6.193 -11.110 1.00 93.69 187 LEU A CA 1
ATOM 1559 C C . LEU A 1 187 ? 4.030 -6.182 -11.801 1.00 93.69 187 LEU A C 1
ATOM 1561 O O . LEU A 1 187 ? 3.112 -5.508 -11.332 1.00 93.69 187 LEU A O 1
ATOM 1565 N N . TYR A 1 188 ? 3.881 -6.991 -12.851 1.00 94.69 188 TYR A N 1
ATOM 1566 C CA . TYR A 1 188 ? 2.630 -7.158 -13.580 1.00 94.69 188 TYR A CA 1
ATOM 1567 C C . TYR A 1 188 ? 1.483 -7.559 -12.643 1.00 94.69 188 TYR A C 1
ATOM 1569 O O . TYR A 1 188 ? 0.462 -6.871 -12.573 1.00 94.69 188 TYR A O 1
ATOM 1577 N N . ALA A 1 189 ? 1.664 -8.632 -11.866 1.00 95.38 189 ALA A N 1
ATOM 1578 C CA . ALA A 1 189 ? 0.653 -9.104 -10.925 1.00 95.38 189 ALA A CA 1
ATOM 1579 C C . ALA A 1 189 ? 0.370 -8.070 -9.825 1.00 95.38 189 ALA A C 1
ATOM 1581 O O . ALA A 1 189 ? -0.786 -7.801 -9.499 1.00 95.38 189 ALA A O 1
ATOM 1582 N N . THR A 1 190 ? 1.416 -7.445 -9.284 1.00 94.06 190 THR A N 1
ATOM 1583 C CA . THR A 1 190 ? 1.309 -6.488 -8.179 1.00 94.06 190 THR A CA 1
ATOM 1584 C C . THR A 1 190 ? 0.510 -5.248 -8.569 1.00 94.06 190 THR A C 1
ATOM 1586 O O . THR A 1 190 ? -0.328 -4.805 -7.784 1.00 94.06 190 THR A O 1
ATOM 1589 N N . PHE A 1 191 ? 0.702 -4.700 -9.773 1.00 94.00 191 PHE A N 1
ATOM 1590 C CA . PHE A 1 191 ? -0.091 -3.557 -10.237 1.00 94.00 191 PHE A CA 1
ATOM 1591 C C . PHE A 1 191 ? -1.574 -3.901 -10.385 1.00 94.00 191 PHE A C 1
ATOM 1593 O O . PHE A 1 191 ? -2.421 -3.129 -9.937 1.00 94.00 191 PHE A O 1
ATOM 1600 N N . ILE A 1 192 ? -1.894 -5.074 -10.939 1.00 95.00 192 ILE A N 1
ATOM 1601 C CA . ILE A 1 192 ? -3.283 -5.532 -11.082 1.00 95.00 192 ILE A CA 1
ATOM 1602 C C . ILE A 1 192 ? -3.924 -5.737 -9.709 1.00 95.00 192 ILE A C 1
ATOM 1604 O O . ILE A 1 192 ? -5.005 -5.212 -9.449 1.00 95.00 192 ILE A O 1
ATOM 1608 N N . ILE A 1 193 ? -3.248 -6.453 -8.806 1.00 93.69 193 ILE A N 1
ATOM 1609 C CA . ILE A 1 193 ? -3.752 -6.730 -7.456 1.00 93.69 193 ILE A CA 1
ATOM 1610 C C . ILE A 1 193 ? -3.997 -5.421 -6.697 1.00 93.69 193 ILE A C 1
ATOM 1612 O O . ILE A 1 193 ? -5.078 -5.232 -6.140 1.00 93.69 193 ILE A O 1
ATOM 1616 N N . LYS A 1 194 ? -3.040 -4.483 -6.713 1.00 91.50 194 LYS A N 1
ATOM 1617 C CA . LYS A 1 194 ? -3.193 -3.175 -6.054 1.00 91.50 194 LYS A CA 1
ATOM 1618 C C . LYS A 1 194 ? -4.360 -2.379 -6.634 1.00 91.50 194 LYS A C 1
ATOM 1620 O O . LYS A 1 194 ? -5.133 -1.800 -5.871 1.00 91.50 194 LYS A O 1
ATOM 1625 N N . LEU A 1 195 ? -4.527 -2.382 -7.958 1.00 92.12 195 LEU A N 1
ATOM 1626 C CA . LEU A 1 195 ? -5.638 -1.701 -8.620 1.00 92.12 195 LEU A CA 1
ATOM 1627 C C . LEU A 1 195 ? -6.992 -2.299 -8.207 1.00 92.12 195 LEU A C 1
ATOM 1629 O O . LEU A 1 195 ? -7.895 -1.553 -7.831 1.00 92.12 195 LEU A O 1
ATOM 1633 N N . LEU A 1 196 ? -7.117 -3.631 -8.206 1.00 93.44 196 LEU A N 1
ATOM 1634 C CA . LEU A 1 196 ? -8.335 -4.328 -7.781 1.00 93.44 196 LEU A CA 1
ATOM 1635 C C . LEU A 1 196 ? -8.676 -4.037 -6.318 1.00 93.44 196 LEU A C 1
ATOM 1637 O O . LEU A 1 196 ? -9.821 -3.704 -6.015 1.00 93.44 196 LEU A O 1
ATOM 1641 N N . ILE A 1 197 ? -7.686 -4.090 -5.421 1.00 89.94 197 ILE A N 1
ATOM 1642 C CA . ILE A 1 197 ? -7.873 -3.758 -4.002 1.00 89.94 197 ILE A CA 1
ATOM 1643 C C . ILE A 1 197 ? -8.414 -2.332 -3.860 1.00 89.94 197 ILE A C 1
ATOM 1645 O O . ILE A 1 197 ? -9.385 -2.111 -3.137 1.00 89.94 197 ILE A O 1
ATOM 1649 N N . ILE A 1 198 ? -7.839 -1.362 -4.573 1.00 88.69 198 ILE A N 1
ATOM 1650 C CA . ILE A 1 198 ? -8.286 0.034 -4.498 1.00 88.69 198 ILE A CA 1
ATOM 1651 C C . ILE A 1 198 ? -9.715 0.196 -5.028 1.00 88.69 198 ILE A C 1
ATOM 1653 O O . ILE A 1 198 ? -10.523 0.864 -4.384 1.00 88.69 198 ILE A O 1
ATOM 1657 N N . ILE A 1 199 ? -10.062 -0.449 -6.145 1.00 89.56 199 ILE A N 1
ATOM 1658 C CA . ILE A 1 199 ? -11.420 -0.408 -6.708 1.00 89.56 199 ILE A CA 1
ATOM 1659 C C . ILE A 1 199 ? -12.442 -0.993 -5.725 1.00 89.56 199 ILE A C 1
ATOM 1661 O O . ILE A 1 199 ? -13.493 -0.385 -5.503 1.00 89.56 199 ILE A O 1
ATOM 1665 N N . VAL A 1 200 ? -12.134 -2.133 -5.099 1.00 89.75 200 VAL A N 1
ATOM 1666 C CA . VAL A 1 200 ? -13.000 -2.756 -4.085 1.00 89.75 200 VAL A CA 1
ATOM 1667 C C . VAL A 1 200 ? -13.173 -1.828 -2.878 1.00 89.75 200 VAL A C 1
ATOM 1669 O O . VAL A 1 200 ? -14.297 -1.603 -2.427 1.00 89.75 200 VAL A O 1
ATOM 1672 N N . LEU A 1 201 ? -12.088 -1.217 -2.391 1.00 86.00 201 LEU A N 1
ATOM 1673 C CA . LEU A 1 201 ? -12.131 -0.279 -1.263 1.00 86.00 201 LEU A CA 1
ATOM 1674 C C . LEU A 1 201 ? -12.972 0.972 -1.563 1.00 86.00 201 LEU A C 1
ATOM 1676 O O . LEU A 1 201 ? -13.717 1.439 -0.696 1.00 86.00 201 LEU A O 1
ATOM 1680 N N . ILE A 1 202 ? -12.879 1.516 -2.778 1.00 84.69 202 ILE A N 1
ATOM 1681 C CA . ILE A 1 202 ? -13.690 2.661 -3.212 1.00 84.69 202 ILE A CA 1
ATOM 1682 C C . ILE A 1 202 ? -15.164 2.251 -3.333 1.00 84.69 202 ILE A C 1
ATOM 1684 O O . ILE A 1 202 ? -16.035 2.945 -2.806 1.00 84.69 202 ILE A O 1
ATOM 1688 N N . SER A 1 203 ? -15.447 1.100 -3.947 1.00 86.50 203 SER A N 1
ATOM 1689 C CA . SER A 1 203 ? -16.814 0.602 -4.167 1.00 86.50 203 SER A CA 1
ATOM 1690 C C . SER A 1 203 ? -17.564 0.367 -2.854 1.00 86.50 203 SER A C 1
ATOM 1692 O O . SER A 1 203 ? -18.696 0.823 -2.704 1.00 86.50 203 SER A O 1
ATOM 1694 N N . ASN A 1 204 ? -16.905 -0.237 -1.861 1.00 83.88 204 ASN A N 1
ATOM 1695 C CA . ASN A 1 204 ? -17.498 -0.476 -0.541 1.00 83.88 204 ASN A CA 1
ATOM 1696 C C . ASN A 1 204 ? -17.830 0.821 0.213 1.00 83.88 204 ASN A C 1
ATOM 1698 O O . ASN A 1 204 ? -18.736 0.845 1.039 1.00 83.88 204 ASN A O 1
ATOM 1702 N N . THR A 1 205 ? -17.135 1.922 -0.082 1.00 75.06 205 THR A N 1
ATOM 1703 C CA . THR A 1 205 ? -17.381 3.213 0.582 1.00 75.06 205 THR A CA 1
ATOM 1704 C C . THR A 1 205 ? -18.682 3.858 0.112 1.00 75.06 205 THR A C 1
ATOM 1706 O O . THR A 1 205 ? -19.357 4.521 0.894 1.00 75.06 205 THR A O 1
ATOM 1709 N N . LYS A 1 206 ? -19.064 3.632 -1.150 1.00 69.00 206 LYS A N 1
ATOM 1710 C CA . LYS A 1 206 ? -20.288 4.188 -1.738 1.00 69.00 206 LYS A CA 1
ATOM 1711 C C . LYS A 1 206 ? -21.557 3.600 -1.115 1.00 69.00 206 LYS A C 1
ATOM 1713 O O . LYS A 1 206 ? -22.553 4.308 -1.015 1.00 69.00 206 LYS A O 1
ATOM 1718 N N . ASN A 1 207 ? -21.520 2.336 -0.699 1.00 68.25 207 ASN A N 1
ATOM 1719 C CA . ASN A 1 207 ? -22.680 1.667 -0.105 1.00 68.25 207 ASN A CA 1
ATOM 1720 C C . ASN A 1 207 ? -22.998 2.240 1.284 1.00 68.25 207 ASN A C 1
ATOM 1722 O O . ASN A 1 207 ? -24.134 2.612 1.537 1.00 68.25 207 ASN A O 1
ATOM 1726 N N . ASN A 1 208 ? -21.976 2.482 2.109 1.00 61.81 208 ASN A N 1
ATOM 1727 C CA . ASN A 1 208 ? -22.151 3.042 3.456 1.00 61.81 208 ASN A CA 1
ATOM 1728 C C . ASN A 1 208 ? -22.696 4.484 3.482 1.00 61.81 208 ASN A C 1
ATOM 1730 O O . ASN A 1 208 ? -23.130 4.948 4.530 1.00 61.81 208 ASN A O 1
ATOM 1734 N N . MET A 1 209 ? -22.634 5.217 2.364 1.00 60.12 209 MET A N 1
ATOM 1735 C CA . MET A 1 209 ? -23.207 6.567 2.254 1.00 60.12 209 MET A CA 1
ATOM 1736 C C . MET A 1 209 ? -24.675 6.570 1.817 1.00 60.12 209 MET A C 1
ATOM 1738 O O . MET A 1 209 ? -25.300 7.618 1.879 1.00 60.12 209 MET A O 1
ATOM 1742 N N . LYS A 1 210 ? -25.216 5.449 1.325 1.00 58.19 210 LYS A N 1
ATOM 1743 C CA . LYS A 1 210 ? -26.631 5.360 0.928 1.00 58.19 210 LYS A CA 1
ATOM 1744 C C . LYS A 1 210 ? -27.556 4.966 2.078 1.00 58.19 210 LYS A C 1
ATOM 1746 O O . LYS A 1 210 ? -28.757 5.172 1.958 1.00 58.19 210 LYS A O 1
ATOM 1751 N N . ASP A 1 211 ? -26.989 4.414 3.145 1.00 54.00 211 ASP A N 1
ATOM 1752 C CA . ASP A 1 211 ? -27.731 3.885 4.291 1.00 54.00 211 ASP A CA 1
ATOM 1753 C C . ASP A 1 211 ? -27.815 4.879 5.472 1.00 54.00 211 ASP A C 1
ATOM 1755 O O . ASP A 1 211 ? -28.385 4.541 6.507 1.00 54.00 211 ASP A O 1
ATOM 1759 N N . ASN A 1 212 ? -27.268 6.095 5.315 1.00 45.91 212 ASN A N 1
ATOM 1760 C CA . ASN A 1 212 ? -27.366 7.220 6.258 1.00 45.91 212 ASN A CA 1
ATOM 1761 C C . ASN A 1 212 ? -28.083 8.401 5.602 1.00 45.91 212 ASN A C 1
ATOM 1763 O O . ASN A 1 212 ? -28.805 9.116 6.330 1.00 45.91 212 ASN A O 1
#

Organism: NCBI:txid1070528

Solvent-accessible surface area (backbone atoms only — not comparable to full-atom values): 13259 Å² total; per-residue (Å²): 138,85,81,85,81,87,79,85,76,81,78,82,79,79,82,79,78,88,83,64,102,66,92,71,81,93,77,78,94,75,90,80,86,83,87,78,93,80,79,97,70,88,79,80,72,79,77,70,77,79,74,82,71,77,75,86,61,68,66,62,58,55,52,52,52,51,52,53,51,54,51,52,51,52,52,48,68,66,51,50,60,58,36,53,50,34,37,49,49,29,73,69,46,68,75,47,34,60,51,63,50,98,89,44,100,64,25,54,21,57,50,30,39,53,51,28,51,53,51,52,52,51,50,51,53,52,52,53,48,64,65,55,59,78,77,61,64,91,75,41,71,64,58,55,52,53,50,52,50,50,54,53,53,51,50,54,53,51,50,56,50,51,52,51,52,44,48,50,41,61,74,57,42,60,80,65,66,63,51,56,70,67,59,47,53,49,52,57,50,48,51,53,52,54,50,51,51,50,52,53,58,53,54,59,53,59,57,69,63,72,80,110